Protein AF-0000000080752554 (afdb_homodimer)

Organism: Azotobacter vinelandii (strain DJ / ATCC BAA-1303) (NCBI:txid322710)

Radius of gyration: 16.73 Å; Cα contacts (8 Å, |Δi|>4): 499; chains: 2; bounding box: 35×47×42 Å

Foldseek 3Di:
DAQQFWWWFQPPDPPSDTFIWGFHDHVVPVVDQKTKIWTKALPDDDDLLFWAWDQDDQQNQDDHTITTGLLDIDMDGPVRTHDGRHGDDPVSSVSSVNSNCVNVVPD/DAQQFWWWFQPPDPPSDTFIWGFHDHVVPVVDQKTKIWTKALPDDDDLLFWAWDQDDQQNQDDHTITTGLLDIDMDGPVRTHDGRHGDDPVSSVSSVNSNCVNVVPD

Nearest PDB structures (foldseek):
  6a6x-assembly1_B  TM=8.860E-01  e=1.678E-09  Mycobacterium tuberculosis
  4me7-assembly1_B  TM=8.701E-01  e=6.584E-09  Bacillus subtilis subsp. subtilis str. 168
  9g48-assembly1_B  TM=8.898E-01  e=2.435E-08  Staphylococcus aureus
  5hk0-assembly1_A  TM=8.748E-01  e=2.197E-07  Mycobacterium tuberculosis H37Rv
  5hk0-assembly1_B  TM=8.758E-01  e=4.225E-07  Mycobacterium tuberculosis H37Rv

Secondary structure (DSSP, 8-state):
--TTEEEEE--SSTT---EEEEE-S-GGGTTSSEEEEEEEESS--S-TTTEEEE---TTTT-SS-EEEETT--EEEEGGGEEEEEEE--HHHHHHHHHHHHHHTT--/--TTEEEEE--SSTT---EEEEE-S-GGGTTSSEEEEEEEESS--S-TTTEEEE---TTTT-SS-EEEETT--EEEEGGGEEEEEEE--HHHHHHHHHHHHHHHT--

pLDDT: mean 93.68, std 11.79, range [39.56, 98.75]

Solvent-accessible surface area (backbone atoms only — not comparable to full-atom values): 11215 Å² total; per-residue (Å²): 134,46,52,41,28,22,28,31,28,51,56,81,64,84,90,48,61,68,36,50,26,36,31,42,31,23,60,92,51,64,85,52,69,48,45,37,29,24,45,46,39,64,77,75,70,98,41,76,68,39,38,44,78,41,68,46,34,80,58,36,48,37,89,51,60,28,25,38,32,59,82,41,40,34,48,40,55,45,87,47,51,54,56,74,52,26,36,60,55,71,67,55,50,48,50,49,41,54,28,41,27,56,50,44,50,47,119,135,47,51,42,28,21,28,31,28,51,57,82,65,74,93,57,61,68,37,50,25,35,30,41,31,24,60,90,51,63,85,49,70,48,45,35,29,24,45,45,39,63,79,76,69,98,41,77,68,40,39,43,77,41,68,46,33,81,59,36,51,37,87,51,60,28,24,38,33,60,81,42,41,34,47,40,53,47,87,48,51,56,57,74,51,26,34,61,55,71,67,57,50,48,51,50,41,53,27,42,27,57,50,43,50,46,119

InterPro domains:
  IPR003477 mRNA interferase PemK-like [PF02452] (3-103)
  IPR003477 mRNA interferase PemK-like [PTHR33988] (1-105)
  IPR011067 Plasmid maintenance toxin/Cell growth inhibitor [G3DSA:2.30.30.110] (5-107)

Sequence (214 aa):
MNRGAVVVVALQGAYGKPRPALVIQSDLFSALPSVTILPITSDLREAPLYRIDIEAAPRTGLHKPSQIMVDKPQTIPREKVGEVIGSVNAETMLAVSRSLTVFLGIAMNRGAVVVVALQGAYGKPRPALVIQSDLFSALPSVTILPITSDLREAPLYRIDIEAAPRTGLHKPSQIMVDKPQTIPREKVGEVIGSVNAETMLAVSRSLTVFLGIA

Structure (mmCIF, N/CA/C/O backbone):
data_AF-0000000080752554-model_v1
#
loop_
_entity.id
_entity.type
_entity.pdbx_description
1 polymer 'PemK-like protein'
#
loop_
_atom_site.group_PDB
_atom_site.id
_atom_site.type_symbol
_atom_site.label_atom_id
_atom_site.label_alt_id
_atom_site.label_comp_id
_atom_site.label_asym_id
_atom_site.label_entity_id
_atom_site.label_seq_id
_atom_site.pdbx_PDB_ins_code
_atom_site.Cartn_x
_atom_site.Cartn_y
_atom_site.Cartn_z
_atom_site.occupancy
_atom_site.B_iso_or_equiv
_atom_site.auth_seq_id
_atom_site.auth_comp_id
_atom_site.auth_asym_id
_atom_site.auth_atom_id
_atom_site.pdbx_PDB_model_num
ATOM 1 N N . MET A 1 1 ? -15.922 6.164 5.59 1 80.25 1 MET A N 1
ATOM 2 C CA . MET A 1 1 ? -14.5 6.457 5.445 1 80.25 1 MET A CA 1
ATOM 3 C C . MET A 1 1 ? -14.117 6.559 3.973 1 80.25 1 MET A C 1
ATOM 5 O O . MET A 1 1 ? -14.172 5.57 3.24 1 80.25 1 MET A O 1
ATOM 9 N N . ASN A 1 2 ? -13.844 7.777 3.535 1 94 2 ASN A N 1
ATOM 10 C CA . ASN A 1 2 ? -13.641 8.117 2.131 1 94 2 ASN A CA 1
ATOM 11 C C . ASN A 1 2 ? -12.164 8.359 1.822 1 94 2 ASN A C 1
ATOM 13 O O . ASN A 1 2 ? -11.414 8.805 2.689 1 94 2 ASN A O 1
ATOM 17 N N . ARG A 1 3 ? -11.883 7.992 0.609 1 98.38 3 ARG A N 1
ATOM 18 C CA . ARG A 1 3 ? -10.562 8.398 0.142 1 98.38 3 ARG A CA 1
ATOM 19 C C . ARG A 1 3 ? -10.336 9.891 0.365 1 98.38 3 ARG A C 1
ATOM 21 O O . ARG A 1 3 ? -11.219 10.703 0.095 1 98.38 3 ARG A O 1
ATOM 28 N N . GLY A 1 4 ? -9.172 10.195 0.91 1 98.62 4 GLY A N 1
ATOM 29 C CA . GLY A 1 4 ? -8.867 11.586 1.21 1 98.62 4 GLY A CA 1
ATOM 30 C C . GLY A 1 4 ? -9.164 11.961 2.65 1 98.62 4 GLY A C 1
ATOM 31 O O . GLY A 1 4 ? -8.773 13.039 3.105 1 98.62 4 GLY A O 1
ATOM 32 N N . ALA A 1 5 ? -9.875 11.094 3.416 1 98.62 5 ALA A N 1
ATOM 33 C CA . ALA A 1 5 ? -10.109 11.344 4.836 1 98.62 5 ALA A CA 1
ATOM 34 C C . ALA A 1 5 ? -8.828 11.156 5.645 1 98.62 5 ALA A C 1
ATOM 36 O O . ALA A 1 5 ? -8.031 10.273 5.352 1 98.62 5 ALA A O 1
ATOM 37 N N . VAL A 1 6 ? -8.633 12.031 6.586 1 98.69 6 VAL A N 1
ATOM 38 C CA . VAL A 1 6 ? -7.605 11.844 7.602 1 98.69 6 VAL A CA 1
ATOM 39 C C . VAL A 1 6 ? -8.203 11.141 8.82 1 98.69 6 VAL A C 1
ATOM 41 O O . VAL A 1 6 ? -9.195 11.609 9.391 1 98.69 6 VAL A O 1
ATOM 44 N N . VAL A 1 7 ? -7.617 10.055 9.203 1 98.19 7 VAL A N 1
ATOM 45 C CA . VAL A 1 7 ? -8.141 9.227 10.281 1 98.19 7 VAL A CA 1
ATOM 46 C C . VAL A 1 7 ? -7.055 9.016 11.336 1 98.19 7 VAL A C 1
ATOM 48 O O . VAL A 1 7 ? -5.875 9.281 11.094 1 98.19 7 VAL A O 1
ATOM 51 N N . VAL A 1 8 ? -7.5 8.594 12.492 1 96.31 8 VAL A N 1
ATOM 52 C CA . VAL A 1 8 ? -6.566 8.172 13.531 1 96.31 8 VAL A CA 1
ATOM 53 C C . VAL A 1 8 ? -6.488 6.645 13.562 1 96.31 8 VAL A C 1
ATOM 55 O O . VAL A 1 8 ? -7.516 5.965 13.586 1 96.31 8 VAL A O 1
ATOM 58 N N . VAL A 1 9 ? -5.238 6.168 13.539 1 94.38 9 VAL A N 1
ATOM 59 C CA . VAL A 1 9 ? -5.059 4.719 13.5 1 94.38 9 VAL A CA 1
ATOM 60 C C . VAL A 1 9 ? -4.18 4.277 14.672 1 94.38 9 VAL A C 1
ATOM 62 O O . VAL A 1 9 ? -3.223 4.965 15.031 1 94.38 9 VAL A O 1
ATOM 65 N N . ALA A 1 10 ? -4.59 3.135 15.25 1 80.06 10 ALA A N 1
ATOM 66 C CA . ALA A 1 10 ? -3.793 2.506 16.297 1 80.06 10 ALA A CA 1
ATOM 67 C C . ALA A 1 10 ? -2.775 1.536 15.703 1 80.06 10 ALA A C 1
ATOM 69 O O . ALA A 1 10 ? -3.146 0.502 15.148 1 80.06 10 ALA A O 1
ATOM 70 N N . LEU A 1 11 ? -1.727 1.909 15.188 1 62.25 11 LEU A N 1
ATOM 71 C CA . LEU A 1 11 ? -0.788 1.003 14.531 1 62.25 11 LEU A CA 1
ATOM 72 C C . LEU A 1 11 ? -0.154 0.055 15.547 1 62.25 11 LEU A C 1
ATOM 74 O O . LEU A 1 11 ? -0.016 0.399 16.719 1 62.25 11 LEU A O 1
ATOM 78 N N . GLN A 1 12 ? -0.286 -1.34 15.383 1 56.66 12 GLN A N 1
ATOM 79 C CA . GLN A 1 12 ? 0.04 -2.473 16.234 1 56.66 12 GLN A CA 1
ATOM 80 C C . GLN A 1 12 ? 1.313 -2.209 17.047 1 56.66 12 GLN A C 1
ATOM 82 O O . GLN A 1 12 ? 1.544 -2.838 18.078 1 56.66 12 GLN A O 1
ATOM 87 N N . GLY A 1 13 ? 2.51 -1.629 16.766 1 44.91 13 GLY A N 1
ATOM 88 C CA . GLY A 1 13 ? 3.574 -1.785 17.734 1 44.91 13 GLY A CA 1
ATOM 89 C C . GLY A 1 13 ? 3.197 -1.278 19.109 1 44.91 13 GLY A C 1
ATOM 90 O O . GLY A 1 13 ? 2.02 -1.049 19.391 1 44.91 13 GLY A O 1
ATOM 91 N N . ALA A 1 14 ? 4.402 -1.126 20.062 1 39.56 14 ALA A N 1
ATOM 92 C CA . ALA A 1 14 ? 4.266 -0.853 21.484 1 39.56 14 ALA A CA 1
ATOM 93 C C . ALA A 1 14 ? 3.107 0.103 21.75 1 39.56 14 ALA A C 1
ATOM 95 O O . ALA A 1 14 ? 2.064 -0.305 22.266 1 39.56 14 ALA A O 1
ATOM 96 N N . TYR A 1 15 ? 3.496 1.412 22.25 1 42.06 15 TYR A N 1
ATOM 97 C CA . TYR A 1 15 ? 2.641 2.223 23.109 1 42.06 15 TYR A CA 1
ATOM 98 C C . TYR A 1 15 ? 1.428 2.736 22.344 1 42.06 15 TYR A C 1
ATOM 100 O O . TYR A 1 15 ? 0.617 3.49 22.891 1 42.06 15 TYR A O 1
ATOM 108 N N . GLY A 1 16 ? 0.943 1.919 21.109 1 54.5 16 GLY A N 1
ATOM 109 C CA . GLY A 1 16 ? -0.392 2.049 20.547 1 54.5 16 GLY A CA 1
ATOM 110 C C . GLY A 1 16 ? -0.85 3.488 20.422 1 54.5 16 GLY A C 1
ATOM 111 O O . GLY A 1 16 ? -2.035 3.785 20.594 1 54.5 16 GLY A O 1
ATOM 112 N N . LYS A 1 17 ? 0.097 4.375 20.297 1 71.44 17 LYS A N 1
ATOM 113 C CA . LYS A 1 17 ? -0.424 5.738 20.25 1 71.44 17 LYS A CA 1
ATOM 114 C C . LYS A 1 17 ? -1.098 6.016 18.906 1 71.44 17 LYS A C 1
ATOM 116 O O . LYS A 1 17 ? -0.538 5.715 17.859 1 71.44 17 LYS A O 1
ATOM 121 N N . PRO A 1 18 ? -2.195 6.363 19 1 84.88 18 PRO A N 1
ATOM 122 C CA . PRO A 1 18 ? -2.963 6.707 17.812 1 84.88 18 PRO A CA 1
ATOM 123 C C . PRO A 1 18 ? -2.271 7.762 16.938 1 84.88 18 PRO A C 1
ATOM 125 O O . PRO A 1 18 ? -1.771 8.758 17.469 1 84.88 18 PRO A O 1
ATOM 128 N N . ARG A 1 19 ? -2.07 7.398 15.625 1 93.12 19 ARG A N 1
ATOM 129 C CA . ARG A 1 19 ? -1.424 8.32 14.695 1 93.12 19 ARG A CA 1
ATOM 130 C C . ARG A 1 19 ? -2.352 8.664 13.539 1 93.12 19 ARG A C 1
ATOM 132 O O . ARG A 1 19 ? -3.186 7.848 13.141 1 93.12 19 ARG A O 1
ATOM 139 N N . PRO A 1 20 ? -2.225 9.938 13.062 1 97.25 20 PRO A N 1
ATOM 140 C CA . PRO A 1 20 ? -3.016 10.273 11.875 1 97.25 20 PRO A CA 1
ATOM 141 C C . PRO A 1 20 ? -2.562 9.516 10.625 1 97.25 20 PRO A C 1
ATOM 143 O O . PRO A 1 20 ? -1.382 9.18 10.5 1 97.25 20 PRO A O 1
ATOM 146 N N . ALA A 1 21 ? -3.502 9.273 9.758 1 98.25 21 ALA A N 1
ATOM 147 C CA . ALA A 1 21 ? -3.25 8.641 8.461 1 98.25 21 ALA A CA 1
ATOM 148 C C . ALA A 1 21 ? -4.238 9.141 7.41 1 98.25 21 ALA A C 1
ATOM 150 O O . ALA A 1 21 ? -5.328 9.609 7.746 1 98.25 21 ALA A O 1
ATOM 151 N N . LEU A 1 22 ? -3.797 9.047 6.199 1 98.75 22 LEU A N 1
ATOM 152 C CA . LEU A 1 22 ? -4.641 9.422 5.07 1 98.75 22 LEU A CA 1
ATOM 153 C C . LEU A 1 22 ? -5.211 8.188 4.383 1 98.75 22 LEU A C 1
ATOM 155 O O . LEU A 1 22 ? -4.461 7.289 3.99 1 98.75 22 LEU A O 1
ATOM 159 N N . VAL A 1 23 ? -6.48 8.141 4.234 1 98.75 23 VAL A N 1
ATOM 160 C CA . VAL A 1 23 ? -7.102 7.062 3.475 1 98.75 23 VAL A CA 1
ATOM 161 C C . VAL A 1 23 ? -6.848 7.266 1.982 1 98.75 23 VAL A C 1
ATOM 163 O O . VAL A 1 23 ? -7.188 8.312 1.426 1 98.75 23 VAL A O 1
ATOM 166 N N . ILE A 1 24 ? -6.285 6.211 1.346 1 98.75 24 ILE A N 1
ATOM 167 C CA . ILE A 1 24 ? -5.996 6.371 -0.075 1 98.75 24 ILE A CA 1
ATOM 168 C C . ILE A 1 24 ? -6.746 5.312 -0.876 1 98.75 24 ILE A C 1
ATOM 170 O O . ILE A 1 24 ? -6.707 5.312 -2.109 1 98.75 24 ILE A O 1
ATOM 174 N N . GLN A 1 25 ? -7.398 4.418 -0.21 1 98.69 25 GLN A N 1
ATOM 175 C CA . GLN A 1 25 ? -8.211 3.406 -0.876 1 98.69 25 GLN A CA 1
ATOM 176 C C . GLN A 1 25 ? -9.445 4.035 -1.528 1 98.69 25 GLN A C 1
ATOM 178 O O . GLN A 1 25 ? -10.109 4.875 -0.924 1 98.69 25 GLN A O 1
ATOM 183 N N . SER A 1 26 ? -9.703 3.596 -2.812 1 98.44 26 SER A N 1
ATOM 184 C CA . SER A 1 26 ? -10.898 4.074 -3.508 1 98.44 26 SER A CA 1
ATOM 185 C C . SER A 1 26 ? -12.164 3.682 -2.764 1 98.44 26 SER A C 1
ATOM 187 O O . SER A 1 26 ? -12.273 2.564 -2.254 1 98.44 26 SER A O 1
ATOM 189 N N . ASP A 1 27 ? -13.141 4.531 -2.855 1 97.81 27 ASP A N 1
ATOM 190 C CA . ASP A 1 27 ? -14.43 4.273 -2.215 1 97.81 27 ASP A CA 1
ATOM 191 C C . ASP A 1 27 ? -15.164 3.119 -2.895 1 97.81 27 ASP A C 1
ATOM 193 O O . ASP A 1 27 ? -16.109 2.568 -2.338 1 97.81 27 ASP A O 1
ATOM 197 N N . LEU A 1 28 ? -14.773 2.814 -4.094 1 97.19 28 LEU A N 1
ATOM 198 C CA . LEU A 1 28 ? -15.352 1.677 -4.805 1 97.19 28 LEU A CA 1
ATOM 199 C C . LEU A 1 28 ? -15.188 0.394 -3.996 1 97.19 28 LEU A C 1
ATOM 201 O O . LEU A 1 28 ? -15.93 -0.57 -4.195 1 97.19 28 LEU A O 1
ATOM 205 N N . PHE A 1 29 ? -14.266 0.354 -3.09 1 97.69 29 PHE A N 1
ATOM 206 C CA . PHE A 1 29 ? -13.945 -0.865 -2.357 1 97.69 29 PHE A CA 1
ATOM 207 C C . PHE A 1 29 ? -14.266 -0.705 -0.875 1 97.69 29 PHE A C 1
ATOM 209 O O . PHE A 1 29 ? -13.609 -1.309 -0.025 1 97.69 29 PHE A O 1
ATOM 216 N N . SER A 1 30 ? -15.203 0.126 -0.532 1 95.81 30 SER A N 1
ATOM 217 C CA . SER A 1 30 ? -15.57 0.441 0.845 1 95.81 30 SER A CA 1
ATOM 218 C C . SER A 1 30 ? -16.125 -0.786 1.565 1 95.81 30 SER A C 1
ATOM 220 O O . SER A 1 30 ? -16.156 -0.827 2.797 1 95.81 30 SER A O 1
ATOM 222 N N . ALA A 1 31 ? -16.516 -1.812 0.865 1 96.19 31 ALA A N 1
ATOM 223 C CA . ALA A 1 31 ? -17.125 -3 1.467 1 96.19 31 ALA A CA 1
ATOM 224 C C . ALA A 1 31 ? -16.047 -3.959 1.976 1 96.19 31 ALA A C 1
ATOM 226 O O . ALA A 1 31 ? -16.344 -4.891 2.727 1 96.19 31 ALA A O 1
ATOM 227 N N . LEU A 1 32 ? -14.82 -3.809 1.529 1 97 32 LEU A N 1
ATOM 228 C CA . LEU A 1 32 ? -13.734 -4.68 1.979 1 97 32 LEU A CA 1
ATOM 229 C C . LEU A 1 32 ? -13.453 -4.477 3.463 1 97 32 LEU A C 1
ATOM 231 O O . LEU A 1 32 ? -13.625 -3.371 3.984 1 97 32 LEU A O 1
ATOM 235 N N . PRO A 1 33 ? -12.969 -5.484 4.125 1 96.75 33 PRO A N 1
ATOM 236 C CA . PRO A 1 33 ? -12.773 -5.406 5.574 1 96.75 33 PRO A CA 1
ATOM 237 C C . PRO A 1 33 ? -11.5 -4.656 5.957 1 96.75 33 PRO A C 1
ATOM 239 O O . PRO A 1 33 ? -11.234 -4.457 7.145 1 96.75 33 PRO A O 1
ATOM 242 N N . SER A 1 34 ? -10.695 -4.277 5.008 1 96.94 34 SER A N 1
ATOM 243 C CA . SER A 1 34 ? -9.453 -3.549 5.258 1 96.94 34 SER A CA 1
ATOM 244 C C . SER A 1 34 ? -9.422 -2.234 4.484 1 96.94 34 SER A C 1
ATOM 246 O O . SER A 1 34 ? -10.242 -2.012 3.592 1 96.94 34 SER A O 1
ATOM 248 N N . VAL A 1 35 ? -8.562 -1.369 4.922 1 97.5 35 VAL A N 1
ATOM 249 C CA . VAL A 1 35 ? -8.398 -0.081 4.258 1 97.5 35 VAL A CA 1
ATOM 250 C C . VAL A 1 35 ? -6.91 0.235 4.109 1 97.5 35 VAL A C 1
ATOM 252 O O . VAL A 1 35 ? -6.125 -0.017 5.023 1 97.5 35 VAL A O 1
ATOM 255 N N . THR A 1 36 ? -6.582 0.732 2.938 1 98.31 36 THR A N 1
ATOM 256 C CA . THR A 1 36 ? -5.207 1.137 2.67 1 98.31 36 THR A CA 1
ATOM 257 C C . THR A 1 36 ? -5.008 2.617 2.984 1 98.31 36 THR A C 1
ATOM 259 O O . THR A 1 36 ? -5.809 3.459 2.568 1 98.31 36 THR A O 1
ATOM 262 N N . ILE A 1 37 ? -3.914 2.896 3.725 1 98.25 37 ILE A N 1
ATOM 263 C CA . ILE A 1 37 ? -3.68 4.25 4.219 1 98.25 37 ILE A CA 1
ATOM 264 C C . ILE A 1 37 ? -2.219 4.633 3.99 1 98.25 37 ILE A C 1
ATOM 266 O O . ILE A 1 37 ? -1.394 3.785 3.645 1 98.25 37 ILE A O 1
ATOM 270 N N . LEU A 1 38 ? -2.014 5.863 4.102 1 98.5 38 LEU A N 1
ATOM 271 C CA . LEU A 1 38 ? -0.671 6.41 4.258 1 98.5 38 LEU A CA 1
ATOM 272 C C . LEU A 1 38 ? -0.503 7.059 5.633 1 98.5 38 LEU A C 1
ATOM 274 O O . LEU A 1 38 ? -1.286 7.93 6.012 1 98.5 38 LEU A O 1
ATOM 278 N N . PRO A 1 39 ? 0.557 6.711 6.379 1 97.75 39 PRO A N 1
ATOM 279 C CA . PRO A 1 39 ? 0.801 7.41 7.645 1 97.75 39 PRO A CA 1
ATOM 280 C C . PRO A 1 39 ? 1.149 8.883 7.449 1 97.75 39 PRO A C 1
ATOM 282 O O . PRO A 1 39 ? 1.617 9.273 6.379 1 97.75 39 PRO A O 1
ATOM 285 N N . ILE A 1 40 ? 0.854 9.641 8.438 1 98.12 40 ILE A N 1
ATOM 286 C CA . ILE A 1 40 ? 1.202 11.055 8.477 1 98.12 40 ILE A CA 1
ATOM 287 C C . ILE A 1 40 ? 2.164 11.312 9.641 1 98.12 40 ILE A C 1
ATOM 289 O O . ILE A 1 40 ? 1.989 10.773 10.734 1 98.12 40 ILE A O 1
ATOM 293 N N . THR A 1 41 ? 3.191 12.125 9.398 1 97 41 THR A N 1
ATOM 294 C CA . THR A 1 41 ? 4.199 12.391 10.422 1 97 41 THR A CA 1
ATOM 295 C C . THR A 1 41 ? 4.504 13.883 10.5 1 97 41 THR A C 1
ATOM 297 O O . THR A 1 41 ? 4.465 14.586 9.484 1 97 41 THR A O 1
ATOM 300 N N . SER A 1 42 ? 4.773 14.328 11.648 1 96.94 42 SER A N 1
ATOM 301 C CA . SER A 1 42 ? 5.23 15.703 11.82 1 96.94 42 SER A CA 1
ATOM 302 C C . SER A 1 42 ? 6.75 15.797 11.75 1 96.94 42 SER A C 1
ATOM 304 O O . SER A 1 42 ? 7.316 16.891 11.891 1 96.94 42 SER A O 1
ATOM 306 N N . ASP A 1 43 ? 7.41 14.656 11.641 1 96.62 43 ASP A N 1
ATOM 307 C CA . ASP A 1 43 ? 8.844 14.648 11.375 1 96.62 43 ASP A CA 1
ATOM 308 C C . ASP A 1 43 ? 9.133 14.938 9.906 1 96.62 43 ASP A C 1
ATOM 310 O O . ASP A 1 43 ? 9.188 14.023 9.086 1 96.62 43 ASP A O 1
ATOM 314 N N . LEU A 1 44 ? 9.375 16.141 9.656 1 97.31 44 LEU A N 1
ATOM 315 C CA . LEU A 1 44 ? 9.43 16.625 8.281 1 97.31 44 LEU A CA 1
ATOM 316 C C . LEU A 1 44 ? 10.773 16.281 7.645 1 97.31 44 LEU A C 1
ATOM 318 O O . LEU A 1 44 ? 11.82 16.406 8.281 1 97.31 44 LEU A O 1
ATOM 322 N N . ARG A 1 45 ? 10.75 15.844 6.484 1 97.25 45 ARG A N 1
ATOM 323 C CA . ARG A 1 45 ? 11.938 15.531 5.695 1 97.25 45 ARG A CA 1
ATOM 324 C C . ARG A 1 45 ? 11.891 16.219 4.336 1 97.25 45 ARG A C 1
ATOM 326 O O . ARG A 1 45 ? 10.812 16.469 3.797 1 97.25 45 ARG A O 1
ATOM 333 N N . GLU A 1 46 ? 13.125 16.469 3.768 1 96.88 46 GLU A N 1
ATOM 334 C CA . GLU A 1 46 ? 13.219 16.984 2.406 1 96.88 46 GLU A CA 1
ATOM 335 C C . GLU A 1 46 ? 13.242 15.852 1.385 1 96.88 46 GLU A C 1
ATOM 337 O O . GLU A 1 46 ? 14.305 15.484 0.884 1 96.88 46 GLU A O 1
ATOM 342 N N . ALA A 1 47 ? 12.133 15.359 1.02 1 96.5 47 ALA A N 1
ATOM 343 C CA . ALA A 1 47 ? 11.945 14.258 0.074 1 96.5 47 ALA A CA 1
ATOM 344 C C . ALA A 1 47 ? 10.664 14.438 -0.729 1 96.5 47 ALA A C 1
ATOM 346 O O . ALA A 1 47 ? 9.719 13.656 -0.591 1 96.5 47 ALA A O 1
ATOM 347 N N . PRO A 1 48 ? 10.664 15.359 -1.653 1 94.69 48 PRO A N 1
ATOM 348 C CA . PRO A 1 48 ? 9.414 15.781 -2.299 1 94.69 48 PRO A CA 1
ATOM 349 C C . PRO A 1 48 ? 8.82 14.695 -3.189 1 94.69 48 PRO A C 1
ATOM 351 O O . PRO A 1 48 ? 7.637 14.766 -3.547 1 94.69 48 PRO A O 1
ATOM 354 N N . LEU A 1 49 ? 9.562 13.719 -3.551 1 95.38 49 LEU A N 1
ATOM 355 C CA . LEU A 1 49 ? 9.047 12.664 -4.426 1 95.38 49 LEU A CA 1
ATOM 356 C C . LEU A 1 49 ? 8.07 11.766 -3.676 1 95.38 49 LEU A C 1
ATOM 358 O O . LEU A 1 49 ? 7.211 11.125 -4.289 1 95.38 49 LEU A O 1
ATOM 362 N N . TYR A 1 50 ? 8.25 11.742 -2.305 1 97.88 50 TYR A N 1
ATOM 363 C CA . TYR A 1 50 ? 7.379 10.789 -1.625 1 97.88 50 TYR A CA 1
ATOM 364 C C . TYR A 1 50 ? 6.945 11.32 -0.263 1 97.88 50 TYR A C 1
ATOM 366 O O . TYR A 1 50 ? 6.258 10.625 0.49 1 97.88 50 TYR A O 1
ATOM 374 N N . ARG A 1 51 ? 7.328 12.5 0.108 1 98.62 51 ARG A N 1
ATOM 375 C CA . ARG A 1 51 ? 6.809 13.219 1.267 1 98.62 51 ARG A CA 1
ATOM 376 C C . ARG A 1 51 ? 6.023 14.453 0.837 1 98.62 51 ARG A C 1
ATOM 378 O O . ARG A 1 51 ? 6.594 15.406 0.3 1 98.62 51 ARG A O 1
ATOM 385 N N . ILE A 1 52 ? 4.707 14.375 1.122 1 98.75 52 ILE A N 1
ATOM 386 C CA . ILE A 1 52 ? 3.822 15.445 0.688 1 98.75 52 ILE A CA 1
ATOM 387 C C . ILE A 1 52 ? 3.408 16.297 1.891 1 98.75 52 ILE A C 1
ATOM 389 O O . ILE A 1 52 ? 2.865 15.766 2.867 1 98.75 52 ILE A O 1
ATOM 393 N N . ASP A 1 53 ? 3.594 17.547 1.784 1 98.19 53 ASP A N 1
ATOM 394 C CA . ASP A 1 53 ? 3.262 18.453 2.879 1 98.19 53 ASP A CA 1
ATOM 395 C C . ASP A 1 53 ? 1.75 18.562 3.062 1 98.19 53 ASP A C 1
ATOM 397 O O . ASP A 1 53 ? 1.003 18.625 2.084 1 98.19 53 ASP A O 1
ATOM 401 N N . ILE A 1 54 ? 1.371 18.562 4.285 1 98.19 54 ILE A N 1
ATOM 402 C CA . ILE A 1 54 ? -0.013 18.828 4.664 1 98.19 54 ILE A CA 1
ATOM 403 C C . ILE A 1 54 ? -0.051 19.797 5.848 1 98.19 54 ILE A C 1
ATOM 405 O O . ILE A 1 54 ? 0.669 19.609 6.832 1 98.19 54 ILE A O 1
ATOM 409 N N . GLU A 1 55 ? -0.897 20.75 5.711 1 96.19 55 GLU A N 1
ATOM 410 C CA . GLU A 1 55 ? -0.925 21.812 6.711 1 96.19 55 GLU A CA 1
ATOM 411 C C . GLU A 1 55 ? -1.776 21.422 7.914 1 96.19 55 GLU A C 1
ATOM 413 O O . GLU A 1 55 ? -2.746 20.672 7.777 1 96.19 55 GLU A O 1
ATOM 418 N N . ALA A 1 56 ? -1.344 21.984 9.07 1 97.44 56 ALA A N 1
ATOM 419 C CA . ALA A 1 56 ? -2.238 21.969 10.227 1 97.44 56 ALA A CA 1
ATOM 420 C C . ALA A 1 56 ? -3.42 22.906 10.023 1 97.44 56 ALA A C 1
ATOM 422 O O . ALA A 1 56 ? -3.234 24.109 9.812 1 97.44 56 ALA A O 1
ATOM 423 N N . ALA A 1 57 ? -4.594 22.422 10.062 1 97.69 57 ALA A N 1
ATOM 424 C CA . ALA A 1 57 ? -5.805 23.203 9.844 1 97.69 57 ALA A CA 1
ATOM 425 C C . ALA A 1 57 ? -7.035 22.484 10.383 1 97.69 57 ALA A C 1
ATOM 427 O O . ALA A 1 57 ? -7.023 21.25 10.539 1 97.69 57 ALA A O 1
ATOM 428 N N . PRO A 1 58 ? -8.086 23.266 10.664 1 97.62 58 PRO A N 1
ATOM 429 C CA . PRO A 1 58 ? -9.336 22.609 11.062 1 97.62 58 PRO A CA 1
ATOM 430 C C . PRO A 1 58 ? -9.82 21.594 10.023 1 97.62 58 PRO A C 1
ATOM 432 O O . PRO A 1 58 ? -10.305 20.516 10.391 1 97.62 58 PRO A O 1
ATOM 435 N N . ARG A 1 59 ? -9.586 21.844 8.82 1 97.69 59 ARG A N 1
ATOM 436 C CA . ARG A 1 59 ? -10.031 20.969 7.742 1 97.69 59 ARG A CA 1
ATOM 437 C C . ARG A 1 59 ? -9.297 19.625 7.797 1 97.69 59 ARG A C 1
ATOM 439 O O . ARG A 1 59 ? -9.906 18.578 7.574 1 97.69 59 ARG A O 1
ATOM 446 N N . THR A 1 60 ? -7.996 19.688 8.031 1 98.38 60 THR A N 1
ATOM 447 C CA . THR A 1 60 ? -7.203 18.469 8.055 1 98.38 60 THR A CA 1
ATOM 448 C C . THR A 1 60 ? -7.273 17.797 9.422 1 98.38 60 THR A C 1
ATOM 450 O O . THR A 1 60 ? -6.926 16.609 9.562 1 98.38 60 THR A O 1
ATOM 453 N N . GLY A 1 61 ? -7.574 18.516 10.445 1 98.06 61 GLY A N 1
ATOM 454 C CA . GLY A 1 61 ? -7.637 17.984 11.797 1 98.06 61 GLY A CA 1
ATOM 455 C C . GLY A 1 61 ? -6.277 17.859 12.453 1 98.06 61 GLY A C 1
ATOM 456 O O . GLY A 1 61 ? -6.164 17.344 13.57 1 98.06 61 GLY A O 1
ATOM 457 N N . LEU A 1 62 ? -5.27 18.312 11.781 1 97.88 62 LEU A N 1
ATOM 458 C CA . LEU A 1 62 ? -3.912 18.219 12.305 1 97.88 62 LEU A CA 1
ATOM 459 C C . LEU A 1 62 ? -3.547 19.453 13.117 1 97.88 62 LEU A C 1
ATOM 461 O O . LEU A 1 62 ? -4.016 20.547 12.812 1 97.88 62 LEU A O 1
ATOM 465 N N . HIS A 1 63 ? -2.682 19.234 14.023 1 96.69 63 HIS A N 1
ATOM 466 C CA . HIS A 1 63 ? -2.312 20.328 14.922 1 96.69 63 HIS A CA 1
ATOM 467 C C . HIS A 1 63 ? -0.921 20.859 14.594 1 96.69 63 HIS A C 1
ATOM 469 O O . HIS A 1 63 ? -0.544 21.938 15.055 1 96.69 63 HIS A O 1
ATOM 475 N N . LYS A 1 64 ? -0.204 20.078 13.859 1 97.38 64 LYS A N 1
ATOM 476 C CA . LYS A 1 64 ? 1.138 20.469 13.445 1 97.38 64 LYS A CA 1
ATOM 477 C C . LYS A 1 64 ? 1.32 20.297 11.938 1 97.38 64 LYS A C 1
ATOM 479 O O . LYS A 1 64 ? 0.735 19.391 11.336 1 97.38 64 LYS A O 1
ATOM 484 N N . PRO A 1 65 ? 2.18 21.203 11.383 1 97.81 65 PRO A N 1
ATOM 485 C CA . PRO A 1 65 ? 2.596 20.875 10.023 1 97.81 65 PRO A CA 1
ATOM 486 C C . PRO A 1 65 ? 3.143 19.453 9.906 1 97.81 65 PRO A C 1
ATOM 488 O O . PRO A 1 65 ? 3.9 19 10.773 1 97.81 65 PRO A O 1
ATOM 491 N N . SER A 1 66 ? 2.662 18.781 8.922 1 98.5 66 SER A N 1
ATOM 492 C CA . SER A 1 66 ? 2.975 17.359 8.805 1 98.5 66 SER A CA 1
ATOM 493 C C . SER A 1 66 ? 3.248 16.969 7.355 1 98.5 66 SER A C 1
ATOM 495 O O . SER A 1 66 ? 3.199 17.828 6.461 1 98.5 66 SER A O 1
ATOM 497 N N . GLN A 1 67 ? 3.676 15.734 7.164 1 98.75 67 GLN A N 1
ATOM 498 C CA . GLN A 1 67 ? 3.867 15.156 5.84 1 98.75 67 GLN A CA 1
ATOM 499 C C . GLN A 1 67 ? 3.174 13.805 5.719 1 98.75 67 GLN A C 1
ATOM 501 O O . GLN A 1 67 ? 3.201 13 6.656 1 98.75 67 GLN A O 1
ATOM 506 N N . ILE A 1 68 ? 2.572 13.625 4.602 1 98.75 68 ILE A N 1
ATOM 507 C CA . ILE A 1 68 ? 2.037 12.328 4.211 1 98.75 68 ILE A CA 1
ATOM 508 C C . ILE A 1 68 ? 3.164 11.438 3.686 1 98.75 68 ILE A C 1
ATOM 510 O O . ILE A 1 68 ? 3.93 11.852 2.812 1 98.75 68 ILE A O 1
ATOM 514 N N . MET A 1 69 ? 3.254 10.234 4.254 1 98.69 69 MET A N 1
ATOM 515 C CA . MET A 1 69 ? 4.344 9.328 3.904 1 98.69 69 MET A CA 1
ATOM 516 C C . MET A 1 69 ? 3.932 8.383 2.783 1 98.69 69 MET A C 1
ATOM 518 O O . MET A 1 69 ? 3.537 7.242 3.039 1 98.69 69 MET A O 1
ATOM 522 N N . VAL A 1 70 ? 4.168 8.781 1.521 1 98.75 70 VAL A N 1
ATOM 523 C CA . VAL A 1 70 ? 3.766 8.023 0.343 1 98.75 70 VAL A CA 1
ATOM 524 C C . VAL A 1 70 ? 4.59 6.738 0.247 1 98.75 70 VAL A C 1
ATOM 526 O O . VAL A 1 70 ? 4.156 5.758 -0.363 1 98.75 70 VAL A O 1
ATOM 529 N N . ASP A 1 71 ? 5.73 6.766 0.88 1 98.38 71 ASP A N 1
ATOM 530 C CA . ASP A 1 71 ? 6.637 5.621 0.829 1 98.38 71 ASP A CA 1
ATOM 531 C C . ASP A 1 71 ? 6.219 4.543 1.828 1 98.38 71 ASP A C 1
ATOM 533 O O . ASP A 1 71 ? 6.871 3.504 1.937 1 98.38 71 ASP A O 1
ATOM 537 N N . LYS A 1 72 ? 5.066 4.695 2.516 1 98 72 LYS A N 1
ATOM 538 C CA . LYS A 1 72 ? 4.684 3.748 3.557 1 98 72 LYS A CA 1
ATOM 539 C C . LYS A 1 72 ? 3.211 3.365 3.439 1 98 72 LYS A C 1
ATOM 541 O O . LYS A 1 72 ? 2.486 3.354 4.438 1 98 72 LYS A O 1
ATOM 546 N N . PRO A 1 73 ? 2.803 3.029 2.225 1 98.31 73 PRO A N 1
ATOM 547 C CA . PRO A 1 73 ? 1.439 2.492 2.191 1 98.31 73 PRO A CA 1
ATOM 548 C C . PRO A 1 73 ? 1.259 1.281 3.104 1 98.31 73 PRO A C 1
ATOM 550 O O . PRO A 1 73 ? 2.162 0.447 3.213 1 98.31 73 PRO A O 1
ATOM 553 N N . GLN A 1 74 ? 0.129 1.251 3.73 1 96.81 74 GLN A N 1
ATOM 554 C CA . GLN A 1 74 ? -0.238 0.151 4.617 1 96.81 74 GLN A CA 1
ATOM 555 C C . GLN A 1 74 ? -1.728 -0.164 4.512 1 96.81 74 GLN A C 1
ATOM 557 O O . GLN A 1 74 ? -2.551 0.742 4.371 1 96.81 74 GLN A O 1
ATOM 562 N N . THR A 1 75 ? -1.941 -1.423 4.594 1 97.31 75 THR A N 1
ATOM 563 C CA . THR A 1 75 ? -3.33 -1.862 4.691 1 97.31 75 THR A CA 1
ATOM 564 C C . THR A 1 75 ? -3.623 -2.418 6.082 1 97.31 75 THR A C 1
ATOM 566 O O . THR A 1 75 ? -2.883 -3.266 6.586 1 97.31 75 THR A O 1
ATOM 569 N N . ILE A 1 76 ? -4.715 -1.889 6.656 1 95.12 76 ILE A N 1
ATOM 570 C CA . ILE A 1 76 ? -5.066 -2.301 8.008 1 95.12 76 ILE A CA 1
ATOM 571 C C . ILE A 1 76 ? -6.543 -2.695 8.062 1 95.12 76 ILE A C 1
ATOM 573 O O . ILE A 1 76 ? -7.34 -2.248 7.238 1 95.12 76 ILE A O 1
ATOM 577 N N . PRO A 1 77 ? -6.828 -3.562 9.047 1 95.12 77 PRO A N 1
ATOM 578 C CA . PRO A 1 77 ? -8.25 -3.848 9.227 1 95.12 77 PRO A CA 1
ATOM 579 C C . PRO A 1 77 ? -9.07 -2.598 9.539 1 95.12 77 PRO A C 1
ATOM 581 O O . PRO A 1 77 ? -8.617 -1.724 10.281 1 95.12 77 PRO A O 1
ATOM 584 N N . ARG A 1 78 ? -10.234 -2.535 9.023 1 94.25 78 ARG A N 1
ATOM 585 C CA . ARG A 1 78 ? -11.086 -1.371 9.227 1 94.25 78 ARG A CA 1
ATOM 586 C C . ARG A 1 78 ? -11.367 -1.146 10.711 1 94.25 78 ARG A C 1
ATOM 588 O O . ARG A 1 78 ? -11.539 -0.008 11.148 1 94.25 78 ARG A O 1
ATOM 595 N N . GLU A 1 79 ? -11.367 -2.199 11.43 1 92.25 79 GLU A N 1
ATOM 596 C CA . GLU A 1 79 ? -11.664 -2.115 12.859 1 92.25 79 GLU A CA 1
ATOM 597 C C . GLU A 1 79 ? -10.578 -1.354 13.609 1 92.25 79 GLU A C 1
ATOM 599 O O . GLU A 1 79 ? -10.781 -0.923 14.742 1 92.25 79 GLU A O 1
ATOM 604 N N . LYS A 1 80 ? -9.445 -1.189 13 1 91.5 80 LYS A N 1
ATOM 605 C CA . LYS A 1 80 ? -8.328 -0.479 13.625 1 91.5 80 LYS A CA 1
ATOM 606 C C . LYS A 1 80 ? -8.344 1 13.25 1 91.5 80 LYS A C 1
ATOM 608 O O . LYS A 1 80 ? -7.52 1.776 13.734 1 91.5 80 LYS A O 1
ATOM 613 N N . VAL A 1 81 ? -9.227 1.338 12.414 1 93.81 81 VAL A N 1
ATOM 614 C CA . VAL A 1 81 ? -9.359 2.734 12.008 1 93.81 81 VAL A CA 1
ATOM 615 C C . VAL A 1 81 ? -10.25 3.477 13 1 93.81 81 VAL A C 1
ATOM 617 O O . VAL A 1 81 ? -11.391 3.072 13.242 1 93.81 81 VAL A O 1
ATOM 620 N N . GLY A 1 82 ? -9.688 4.504 13.57 1 93.81 82 GLY A N 1
ATOM 621 C CA . GLY A 1 82 ? -10.422 5.32 14.523 1 93.81 82 GLY A CA 1
ATOM 622 C C . GLY A 1 82 ? -11.242 6.414 13.859 1 93.81 82 GLY A C 1
ATOM 623 O O . GLY A 1 82 ? -11.812 6.207 12.789 1 93.81 82 GLY A O 1
ATOM 624 N N . GLU A 1 83 ? -11.32 7.523 14.508 1 95 83 GLU A N 1
ATOM 625 C CA . GLU A 1 83 ? -12.18 8.617 14.07 1 95 83 GLU A CA 1
ATOM 626 C C . GLU A 1 83 ? -11.586 9.336 12.859 1 95 83 GLU A C 1
ATOM 628 O O . GLU A 1 83 ? -10.367 9.398 12.703 1 95 83 GLU A O 1
ATOM 633 N N . VAL A 1 84 ? -12.531 9.797 12.055 1 97.88 84 VAL A N 1
ATOM 634 C CA . VAL A 1 84 ? -12.141 10.75 11.016 1 97.88 84 VAL A CA 1
ATOM 635 C C . VAL A 1 84 ? -11.922 12.125 11.633 1 97.88 84 VAL A C 1
ATOM 637 O O . VAL A 1 84 ? -12.836 12.695 12.234 1 97.88 84 VAL A O 1
ATOM 640 N N . ILE A 1 85 ? -10.781 12.641 11.438 1 98.06 85 ILE A N 1
ATOM 641 C CA . ILE A 1 85 ? -10.508 13.914 12.102 1 98.06 85 ILE A CA 1
ATOM 642 C C . ILE A 1 85 ? -10.438 15.031 11.07 1 98.06 85 ILE A C 1
ATOM 644 O O . ILE A 1 85 ? -10.352 16.219 11.422 1 98.06 85 ILE A O 1
ATOM 648 N N . GLY A 1 86 ? -10.383 14.75 9.789 1 98.5 86 GLY A N 1
ATOM 649 C CA . GLY A 1 86 ? -10.312 15.742 8.734 1 98.5 86 GLY A CA 1
ATOM 650 C C . GLY A 1 86 ? -10.219 15.133 7.348 1 98.5 86 GLY A C 1
ATOM 651 O O . GLY A 1 86 ? -10.586 13.977 7.148 1 98.5 86 GLY A O 1
ATOM 652 N N . SER A 1 87 ? -9.883 15.984 6.406 1 98.69 87 SER A N 1
ATOM 653 C CA . SER A 1 87 ? -9.672 15.562 5.027 1 98.69 87 SER A CA 1
ATOM 654 C C . SER A 1 87 ? -8.688 16.484 4.312 1 98.69 87 SER A C 1
ATOM 656 O O . SER A 1 87 ? -8.414 17.594 4.777 1 98.69 87 SER A O 1
ATOM 658 N N . VAL A 1 88 ? -8.188 15.906 3.305 1 98.38 88 VAL A N 1
ATOM 659 C CA . VAL A 1 88 ? -7.305 16.75 2.496 1 98.38 88 VAL A CA 1
ATOM 660 C C . VAL A 1 88 ? -8.078 17.312 1.31 1 98.38 88 VAL A C 1
ATOM 662 O O . VAL A 1 88 ? -9.117 16.781 0.923 1 98.38 88 VAL A O 1
ATOM 665 N N . ASN A 1 89 ? -7.504 18.406 0.763 1 97.31 89 ASN A N 1
ATOM 666 C CA . ASN A 1 89 ? -8.148 19 -0.41 1 97.31 89 ASN A CA 1
ATOM 667 C C . ASN A 1 89 ? -7.742 18.266 -1.689 1 97.31 89 ASN A C 1
ATOM 669 O O . ASN A 1 89 ? -6.906 17.359 -1.656 1 97.31 89 ASN A O 1
ATOM 673 N N . ALA A 1 90 ? -8.398 18.688 -2.801 1 97.12 90 ALA A N 1
ATOM 674 C CA . ALA A 1 90 ? -8.203 18.016 -4.086 1 97.12 90 ALA A CA 1
ATOM 675 C C . ALA A 1 90 ? -6.758 18.156 -4.562 1 97.12 90 ALA A C 1
ATOM 677 O O . ALA A 1 90 ? -6.199 17.234 -5.16 1 97.12 90 ALA A O 1
ATOM 678 N N . GLU A 1 91 ? -6.16 19.266 -4.305 1 97.75 91 GLU A N 1
ATOM 679 C CA . GLU A 1 91 ? -4.789 19.516 -4.73 1 97.75 91 GLU A CA 1
ATOM 680 C C . GLU A 1 91 ? -3.812 18.578 -4.027 1 97.75 91 GLU A C 1
ATOM 682 O O . GLU A 1 91 ? -2.922 18.016 -4.668 1 97.75 91 GLU A O 1
ATOM 687 N N . THR A 1 92 ? -4 18.484 -2.707 1 98.06 92 THR A N 1
ATOM 688 C CA . THR A 1 92 ? -3.152 17.578 -1.949 1 98.06 92 THR A CA 1
ATOM 689 C C . THR A 1 92 ? -3.348 16.141 -2.424 1 98.06 92 THR A C 1
ATOM 691 O O . THR A 1 92 ? -2.377 15.398 -2.605 1 98.06 92 THR A O 1
ATOM 694 N N . MET A 1 93 ? -4.602 15.758 -2.701 1 98 93 MET A N 1
ATOM 695 C CA . MET A 1 93 ? -4.863 14.391 -3.148 1 98 93 MET A CA 1
ATOM 696 C C . MET A 1 93 ? -4.238 14.141 -4.516 1 98 93 MET A C 1
ATOM 698 O O . MET A 1 93 ? -3.779 13.031 -4.793 1 98 93 MET A O 1
ATOM 702 N N . LEU A 1 94 ? -4.262 15.125 -5.367 1 98 94 LEU A N 1
ATOM 703 C CA . LEU A 1 94 ? -3.623 14.992 -6.672 1 98 94 LEU A CA 1
ATOM 704 C C . LEU A 1 94 ? -2.119 14.789 -6.523 1 98 94 LEU A C 1
ATOM 706 O O . LEU A 1 94 ? -1.532 13.945 -7.203 1 98 94 LEU A O 1
ATOM 710 N N . ALA A 1 95 ? -1.518 15.562 -5.645 1 98.44 95 ALA A N 1
ATOM 711 C CA . ALA A 1 95 ? -0.088 15.406 -5.383 1 98.44 95 ALA A CA 1
ATOM 712 C C . ALA A 1 95 ? 0.23 14.016 -4.855 1 98.44 95 ALA A C 1
ATOM 714 O O . ALA A 1 95 ? 1.201 13.391 -5.281 1 98.44 95 ALA A O 1
ATOM 715 N N . VAL A 1 96 ? -0.615 13.539 -3.934 1 98.62 96 VAL A N 1
ATOM 716 C CA . VAL A 1 96 ? -0.451 12.195 -3.377 1 98.62 96 VAL A CA 1
ATOM 717 C C . VAL A 1 96 ? -0.565 11.156 -4.488 1 98.62 96 VAL A C 1
ATOM 719 O O . VAL A 1 96 ? 0.264 10.25 -4.586 1 98.62 96 VAL A O 1
ATOM 722 N N . SER A 1 97 ? -1.586 11.32 -5.352 1 98.31 97 SER A N 1
ATOM 723 C CA . SER A 1 97 ? -1.808 10.375 -6.438 1 98.31 97 SER A CA 1
ATOM 724 C C . SER A 1 97 ? -0.622 10.344 -7.398 1 98.31 97 SER A C 1
ATOM 726 O O . SER A 1 97 ? -0.182 9.273 -7.82 1 98.31 97 SER A O 1
ATOM 728 N N . ARG A 1 98 ? -0.107 11.484 -7.754 1 97.81 98 ARG A N 1
ATOM 729 C CA . ARG A 1 98 ? 1.05 11.57 -8.641 1 97.81 98 ARG A CA 1
ATOM 730 C C . ARG A 1 98 ? 2.273 10.914 -8.008 1 97.81 98 ARG A C 1
ATOM 732 O O . ARG A 1 98 ? 2.998 10.172 -8.664 1 97.81 98 ARG A O 1
ATOM 739 N N . SER A 1 99 ? 2.469 11.258 -6.738 1 98.5 99 SER A N 1
ATOM 740 C CA . SER A 1 99 ? 3.604 10.68 -6.023 1 98.5 99 SER A CA 1
ATOM 741 C C . SER A 1 99 ? 3.484 9.164 -5.93 1 98.5 99 SER A C 1
ATOM 743 O O . SER A 1 99 ? 4.469 8.445 -6.121 1 98.5 99 SER A O 1
ATOM 745 N N . LEU A 1 100 ? 2.268 8.641 -5.656 1 98.56 100 LEU A N 1
ATOM 746 C CA . LEU A 1 100 ? 2.029 7.207 -5.594 1 98.56 100 LEU A CA 1
ATOM 747 C C . LEU A 1 100 ? 2.359 6.543 -6.93 1 98.56 100 LEU A C 1
ATOM 749 O O . LEU A 1 100 ? 2.939 5.457 -6.961 1 98.56 100 LEU A O 1
ATOM 753 N N . THR A 1 101 ? 1.95 7.219 -8.016 1 97.94 101 THR A N 1
ATOM 754 C CA . THR A 1 101 ? 2.195 6.684 -9.352 1 97.94 101 THR A CA 1
ATOM 755 C C . THR A 1 101 ? 3.691 6.512 -9.594 1 97.94 101 THR A C 1
ATOM 757 O O . THR A 1 101 ? 4.125 5.488 -10.133 1 97.94 101 THR A O 1
ATOM 760 N N . VAL A 1 102 ? 4.441 7.422 -9.172 1 97.69 102 VAL A N 1
ATOM 761 C CA . VAL A 1 102 ? 5.891 7.363 -9.336 1 97.69 102 VAL A CA 1
ATOM 762 C C . VAL A 1 102 ? 6.473 6.316 -8.391 1 97.69 102 VAL A C 1
ATOM 764 O O . VAL A 1 102 ? 7.266 5.465 -8.805 1 97.69 102 VAL A O 1
ATOM 767 N N . PHE A 1 103 ? 6.086 6.324 -7.176 1 98.5 103 PHE A N 1
ATOM 768 C CA . PHE A 1 103 ? 6.637 5.473 -6.133 1 98.5 103 PHE A CA 1
ATOM 769 C C . PHE A 1 103 ? 6.379 4 -6.441 1 98.5 103 PHE A C 1
ATOM 771 O O . PHE A 1 103 ? 7.23 3.148 -6.188 1 98.5 103 PHE A O 1
ATOM 778 N N . LEU A 1 104 ? 5.18 3.729 -7.008 1 98.31 104 LEU A N 1
ATOM 779 C CA . LEU A 1 104 ? 4.801 2.342 -7.258 1 98.31 104 LEU A CA 1
ATOM 780 C C . LEU A 1 104 ? 5.156 1.927 -8.68 1 98.31 104 LEU A C 1
ATOM 782 O O . LEU A 1 104 ? 4.941 0.777 -9.07 1 98.31 104 LEU A O 1
ATOM 786 N N . GLY A 1 105 ? 5.625 2.879 -9.422 1 96.56 105 GLY A N 1
ATOM 787 C CA . GLY A 1 105 ? 6.043 2.557 -10.781 1 96.56 105 GLY A CA 1
ATOM 788 C C . GLY A 1 105 ? 4.879 2.32 -11.727 1 96.56 105 GLY A C 1
ATOM 789 O O . GLY A 1 105 ? 4.961 1.479 -12.625 1 96.56 105 GLY A O 1
ATOM 790 N N . ILE A 1 106 ? 3.828 3.096 -11.305 1 92.62 106 ILE A N 1
ATOM 791 C CA . ILE A 1 106 ? 2.623 3.023 -12.125 1 92.62 106 ILE A CA 1
ATOM 792 C C . ILE A 1 106 ? 2.68 4.082 -13.219 1 92.62 106 ILE A C 1
ATOM 794 O O . ILE A 1 106 ? 2.783 5.277 -12.938 1 92.62 106 ILE A O 1
ATOM 798 N N . ALA A 1 107 ? 3.135 4.121 -14.188 1 69.75 107 ALA A N 1
ATOM 799 C CA . ALA A 1 107 ? 3.24 4.922 -15.406 1 69.75 107 ALA A CA 1
ATOM 800 C C . ALA A 1 107 ? 4.66 4.891 -15.961 1 69.75 107 ALA A C 1
ATOM 802 O O . ALA A 1 107 ? 5.617 4.617 -15.227 1 69.75 107 ALA A O 1
ATOM 803 N N . MET B 1 1 ? 16.625 -6.141 -5.359 1 80.44 1 MET B N 1
ATOM 804 C CA . MET B 1 1 ? 15.188 -6.414 -5.309 1 80.44 1 MET B CA 1
ATOM 805 C C . MET B 1 1 ? 14.414 -5.438 -6.188 1 80.44 1 MET B C 1
ATOM 807 O O . MET B 1 1 ? 14.383 -4.238 -5.914 1 80.44 1 MET B O 1
ATOM 811 N N . ASN B 1 2 ? 13.883 -5.945 -7.289 1 94 2 ASN B N 1
ATOM 812 C CA . ASN B 1 2 ? 13.281 -5.148 -8.352 1 94 2 ASN B CA 1
ATOM 813 C C . ASN B 1 2 ? 11.758 -5.258 -8.336 1 94 2 ASN B C 1
ATOM 815 O O . ASN B 1 2 ? 11.211 -6.285 -7.938 1 94 2 ASN B O 1
ATOM 819 N N . ARG B 1 3 ? 11.211 -4.145 -8.734 1 98.31 3 ARG B N 1
ATOM 820 C CA . ARG B 1 3 ? 9.773 -4.223 -8.984 1 98.31 3 ARG B CA 1
ATOM 821 C C . ARG B 1 3 ? 9.438 -5.395 -9.898 1 98.31 3 ARG B C 1
ATOM 823 O O . ARG B 1 3 ? 10.117 -5.625 -10.898 1 98.31 3 ARG B O 1
ATOM 830 N N . GLY B 1 4 ? 8.422 -6.137 -9.484 1 98.56 4 GLY B N 1
ATOM 831 C CA . GLY B 1 4 ? 8.047 -7.309 -10.258 1 98.56 4 GLY B CA 1
ATOM 832 C C . GLY B 1 4 ? 8.656 -8.594 -9.734 1 98.56 4 GLY B C 1
ATOM 833 O O . GLY B 1 4 ? 8.281 -9.688 -10.156 1 98.56 4 GLY B O 1
ATOM 834 N N . ALA B 1 5 ? 9.648 -8.508 -8.805 1 98.62 5 ALA B N 1
ATOM 835 C CA . ALA B 1 5 ? 10.219 -9.703 -8.18 1 98.62 5 ALA B CA 1
ATOM 836 C C . ALA B 1 5 ? 9.227 -10.344 -7.211 1 98.62 5 ALA B C 1
ATOM 838 O O . ALA B 1 5 ? 8.484 -9.641 -6.523 1 98.62 5 ALA B O 1
ATOM 839 N N . VAL B 1 6 ? 9.18 -11.641 -7.242 1 98.69 6 VAL B N 1
ATOM 840 C CA . VAL B 1 6 ? 8.484 -12.398 -6.211 1 98.69 6 VAL B CA 1
ATOM 841 C C . VAL B 1 6 ? 9.453 -12.781 -5.098 1 98.69 6 VAL B C 1
ATOM 843 O O . VAL B 1 6 ? 10.492 -13.391 -5.355 1 98.69 6 VAL B O 1
ATOM 846 N N . VAL B 1 7 ? 9.125 -12.422 -3.895 1 98.19 7 VAL B N 1
ATOM 847 C CA . VAL B 1 7 ? 10.008 -12.625 -2.75 1 98.19 7 VAL B CA 1
ATOM 848 C C . VAL B 1 7 ? 9.273 -13.406 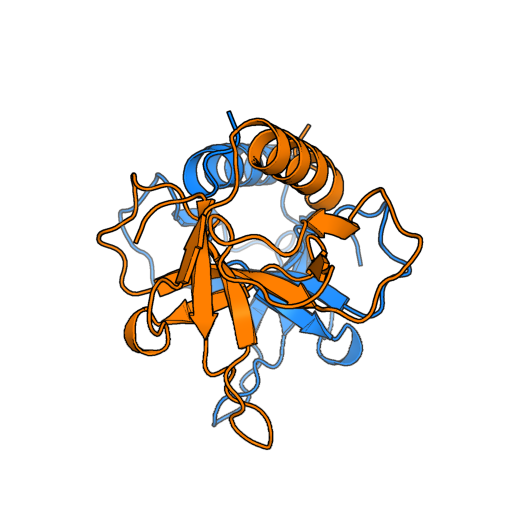-1.665 1 98.19 7 VAL B C 1
ATOM 850 O O . VAL B 1 7 ? 8.047 -13.539 -1.712 1 98.19 7 VAL B O 1
ATOM 853 N N . VAL B 1 8 ? 10.031 -13.93 -0.769 1 96.31 8 VAL B N 1
ATOM 854 C CA . VAL B 1 8 ? 9.461 -14.539 0.427 1 96.31 8 VAL B CA 1
ATOM 855 C C . VAL B 1 8 ? 9.586 -13.578 1.606 1 96.31 8 VAL B C 1
ATOM 857 O O . VAL B 1 8 ? 10.656 -13.039 1.868 1 96.31 8 VAL B O 1
ATOM 860 N N . VAL B 1 9 ? 8.438 -13.398 2.268 1 94.31 9 VAL B N 1
ATOM 8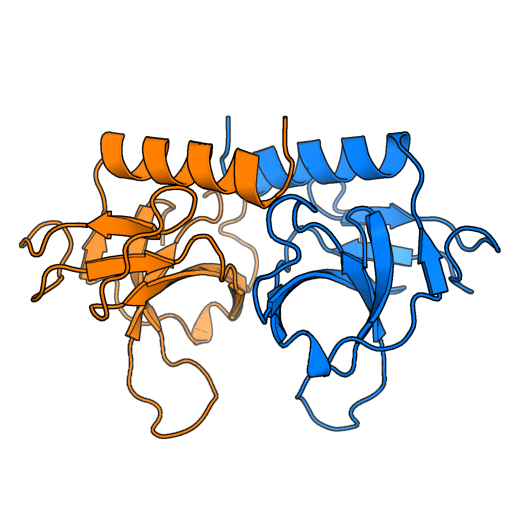61 C CA . VAL B 1 9 ? 8.43 -12.445 3.371 1 94.31 9 VAL B CA 1
ATOM 862 C C . VAL B 1 9 ? 7.941 -13.133 4.645 1 94.31 9 VAL B C 1
ATOM 864 O O . VAL B 1 9 ? 7.035 -13.961 4.602 1 94.31 9 VAL B O 1
ATOM 867 N N . ALA B 1 10 ? 8.625 -12.766 5.754 1 79.94 10 ALA B N 1
ATOM 868 C CA . ALA B 1 10 ? 8.195 -13.227 7.07 1 79.94 10 ALA B CA 1
ATOM 869 C C . ALA B 1 10 ? 7.199 -12.258 7.699 1 79.94 10 ALA B C 1
ATOM 871 O O . ALA B 1 10 ? 7.543 -11.117 8.008 1 79.94 10 ALA B O 1
ATOM 872 N N . LEU B 1 11 ? 6.004 -12.219 7.387 1 62.12 11 LEU B N 1
ATOM 873 C CA . LEU B 1 11 ? 5.059 -11.234 7.91 1 62.12 11 LEU B CA 1
ATOM 874 C C . LEU B 1 11 ? 4.836 -11.438 9.406 1 62.12 11 LEU B C 1
ATOM 876 O O . LEU B 1 11 ? 4.945 -12.562 9.906 1 62.12 11 LEU B O 1
ATOM 880 N N . GLN B 1 12 ? 5.121 -10.375 10.305 1 56.31 12 GLN B N 1
ATOM 881 C CA . GLN B 1 12 ? 5.168 -10.328 11.766 1 56.31 12 GLN B CA 1
ATOM 882 C C . GLN B 1 12 ? 4.078 -11.203 12.375 1 56.31 12 GLN B C 1
ATOM 884 O O . GLN B 1 12 ? 4.207 -11.656 13.516 1 56.31 12 GLN B O 1
ATOM 889 N N . GLY B 1 13 ? 2.758 -11.383 12.062 1 44.38 13 GLY B N 1
ATOM 890 C CA . GLY B 1 13 ? 1.901 -12.102 12.992 1 44.38 13 GLY B CA 1
ATOM 891 C C . GLY B 1 13 ? 2.383 -13.508 13.281 1 44.38 13 GLY B C 1
ATOM 892 O O . GLY B 1 13 ? 3.557 -13.828 13.07 1 44.38 13 GLY B O 1
ATOM 893 N N . ALA B 1 14 ? 1.238 -14.438 13.625 1 39.59 14 ALA B N 1
ATOM 894 C CA . ALA B 1 14 ? 1.498 -15.758 14.188 1 39.59 14 ALA B CA 1
ATOM 895 C C . ALA B 1 14 ? 2.703 -16.406 13.516 1 39.59 14 ALA B C 1
ATOM 897 O O . ALA B 1 14 ? 3.424 -15.766 12.758 1 39.59 14 ALA B O 1
ATOM 898 N N . TYR B 1 15 ? 2.467 -17.797 13.016 1 42.09 15 TYR B N 1
ATOM 899 C CA . TYR B 1 15 ? 3.439 -18.891 12.93 1 42.09 15 TYR B CA 1
ATOM 900 C C . TYR B 1 15 ? 4.531 -18.547 11.914 1 42.09 15 TYR B C 1
ATOM 902 O O . TYR B 1 15 ? 5.43 -19.359 11.672 1 42.09 15 TYR B O 1
ATOM 910 N N . GLY B 1 16 ? 4.895 -17.062 11.672 1 54.41 16 GLY B N 1
ATOM 911 C CA . GLY B 1 16 ? 6.195 -16.797 11.078 1 54.41 16 GLY B CA 1
ATOM 912 C C . GLY B 1 16 ? 6.414 -17.531 9.773 1 54.41 16 GLY B C 1
ATOM 913 O O . GLY B 1 16 ? 7.555 -17.828 9.398 1 54.41 16 GLY B O 1
ATOM 914 N N . LYS B 1 17 ? 5.254 -17.984 9.156 1 71.62 17 LYS B N 1
ATOM 915 C CA . LYS B 1 17 ? 5.59 -18.766 7.973 1 71.62 17 LYS B CA 1
ATOM 916 C C . LYS B 1 17 ? 5.859 -17.859 6.777 1 71.62 17 LYS B C 1
ATOM 918 O O . LYS B 1 17 ? 5.078 -16.953 6.492 1 71.62 17 LYS B O 1
ATOM 923 N N . PRO B 1 18 ? 6.887 -18 6.277 1 84.69 18 PRO B N 1
ATOM 924 C CA . PRO B 1 18 ? 7.273 -17.234 5.09 1 84.69 18 PRO B CA 1
ATOM 925 C C . PRO B 1 18 ? 6.258 -17.359 3.953 1 84.69 18 PRO B C 1
ATOM 927 O O . PRO B 1 18 ? 5.801 -18.469 3.65 1 84.69 18 PRO B O 1
ATOM 930 N N . ARG B 1 19 ? 5.781 -16.156 3.463 1 93.12 19 ARG B N 1
ATOM 931 C CA . ARG B 1 19 ? 4.812 -16.141 2.371 1 93.12 19 ARG B CA 1
ATOM 932 C C . ARG B 1 19 ? 5.359 -15.391 1.164 1 93.12 19 ARG B C 1
ATOM 934 O O . ARG B 1 19 ? 6.148 -14.453 1.314 1 93.12 19 ARG B O 1
ATOM 941 N N . PRO B 1 20 ? 4.973 -15.875 -0.041 1 97.19 20 PRO B N 1
ATOM 942 C CA . PRO B 1 20 ? 5.379 -15.117 -1.227 1 97.19 20 PRO B CA 1
ATOM 943 C C . PRO B 1 20 ? 4.715 -13.75 -1.31 1 97.19 20 PRO B C 1
ATOM 945 O O . PRO B 1 20 ? 3.588 -13.578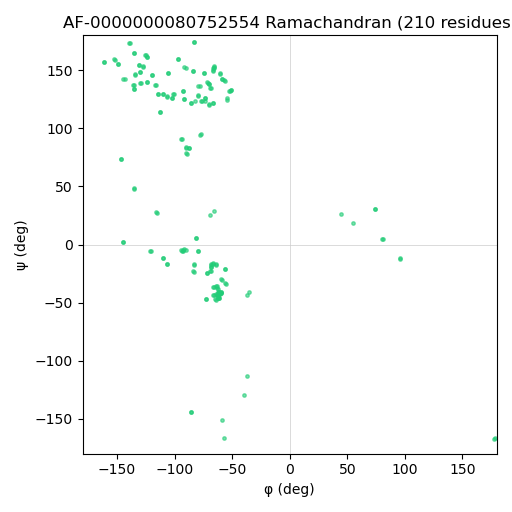 -0.833 1 97.19 20 PRO B O 1
ATOM 948 N N . ALA B 1 21 ? 5.41 -12.82 -1.902 1 98.25 21 ALA B N 1
ATOM 949 C CA . ALA B 1 21 ? 4.906 -11.477 -2.162 1 98.25 21 ALA B CA 1
ATOM 950 C C . ALA B 1 21 ? 5.516 -10.891 -3.434 1 98.25 21 ALA B C 1
ATOM 952 O O . ALA B 1 21 ? 6.594 -11.32 -3.861 1 98.25 21 ALA B O 1
ATOM 953 N N . LEU B 1 22 ? 4.793 -9.992 -3.986 1 98.75 22 LEU B N 1
ATOM 954 C CA . LEU B 1 22 ? 5.262 -9.289 -5.18 1 98.75 22 LEU B CA 1
ATOM 955 C C . LEU B 1 22 ? 5.777 -7.898 -4.828 1 98.75 22 LEU B C 1
ATOM 957 O O . LEU B 1 22 ? 5.07 -7.113 -4.195 1 98.75 22 LEU B O 1
ATOM 961 N N . VAL B 1 23 ? 6.961 -7.613 -5.223 1 98.75 23 VAL B N 1
ATOM 962 C CA . VAL B 1 23 ? 7.488 -6.266 -5.043 1 98.75 23 VAL B CA 1
ATOM 963 C C . VAL B 1 23 ? 6.828 -5.316 -6.047 1 98.75 23 VAL B C 1
ATOM 965 O O . VAL B 1 23 ? 6.883 -5.547 -7.258 1 98.75 23 VAL B O 1
ATOM 968 N N . ILE B 1 24 ? 6.258 -4.215 -5.5 1 98.75 24 ILE B N 1
ATOM 969 C CA . ILE B 1 24 ? 5.594 -3.295 -6.414 1 98.75 24 ILE B CA 1
ATOM 970 C C . ILE B 1 24 ? 6.234 -1.913 -6.312 1 98.75 24 ILE B C 1
ATOM 972 O O . ILE B 1 24 ? 5.883 -1.001 -7.062 1 98.75 24 ILE B O 1
ATOM 976 N N . GLN B 1 25 ? 7.137 -1.746 -5.406 1 98.69 25 GLN B N 1
ATOM 977 C CA . GLN B 1 25 ? 7.871 -0.49 -5.273 1 98.69 25 GLN B CA 1
ATOM 978 C C . GLN B 1 25 ? 8.797 -0.267 -6.461 1 98.69 25 GLN B C 1
ATOM 980 O O . GLN B 1 25 ? 9.492 -1.188 -6.895 1 98.69 25 GLN B O 1
ATOM 985 N N . SER B 1 26 ? 8.758 1.01 -6.992 1 98.44 26 SER B N 1
ATOM 986 C CA . SER B 1 26 ? 9.656 1.355 -8.086 1 98.44 26 SER B CA 1
ATOM 987 C C . SER B 1 26 ? 11.117 1.213 -7.672 1 98.44 26 SER B C 1
ATOM 989 O O . SER B 1 26 ? 11.492 1.576 -6.555 1 98.44 26 SER B O 1
ATOM 991 N N . ASP B 1 27 ? 11.93 0.843 -8.625 1 97.81 27 ASP B N 1
ATOM 992 C CA . ASP B 1 27 ? 13.359 0.689 -8.383 1 97.81 27 ASP B CA 1
ATOM 993 C C . ASP B 1 27 ? 14.023 2.041 -8.125 1 97.81 27 ASP B C 1
ATOM 995 O O . ASP B 1 27 ? 15.148 2.104 -7.625 1 97.81 27 ASP B O 1
ATOM 999 N N . LEU B 1 28 ? 13.375 3.086 -8.531 1 97.19 28 LEU B N 1
ATOM 1000 C CA . LEU B 1 28 ? 13.875 4.43 -8.258 1 97.19 28 LEU B CA 1
ATOM 1001 C C . LEU B 1 28 ? 14.086 4.645 -6.766 1 97.19 28 LEU B C 1
ATOM 1003 O O . LEU B 1 28 ? 14.859 5.512 -6.363 1 97.19 28 LEU B O 1
ATOM 1007 N N . PHE B 1 29 ? 13.453 3.883 -5.941 1 97.69 29 PHE B N 1
ATOM 1008 C CA . PHE B 1 29 ? 13.484 4.094 -4.496 1 97.69 29 PHE B CA 1
ATOM 1009 C C . PHE B 1 29 ? 14.156 2.922 -3.793 1 97.69 29 PHE B C 1
ATOM 1011 O O . PHE B 1 29 ? 13.82 2.602 -2.65 1 97.69 29 PHE B O 1
ATOM 1018 N N . SER B 1 30 ? 15.039 2.246 -4.445 1 95.81 30 SER B N 1
ATOM 1019 C CA . SER B 1 30 ? 15.719 1.057 -3.934 1 95.81 30 SER B CA 1
ATOM 1020 C C . SER B 1 30 ? 16.578 1.389 -2.719 1 95.81 30 SER B C 1
ATOM 1022 O O . SER B 1 30 ? 16.938 0.5 -1.941 1 95.81 30 SER B O 1
ATOM 1024 N N . ALA B 1 31 ? 16.906 2.633 -2.488 1 96.19 31 ALA B N 1
ATOM 1025 C CA . ALA B 1 31 ? 17.781 3.033 -1.392 1 96.19 31 ALA B CA 1
ATOM 1026 C C . ALA B 1 31 ? 17 3.152 -0.083 1 96.19 31 ALA B C 1
ATOM 1028 O O . ALA B 1 31 ? 17.594 3.238 0.993 1 96.19 31 ALA B O 1
ATOM 1029 N N . LEU B 1 32 ? 15.688 3.229 -0.145 1 96.94 32 LEU B N 1
ATOM 1030 C CA . LEU B 1 32 ? 14.883 3.338 1.062 1 96.9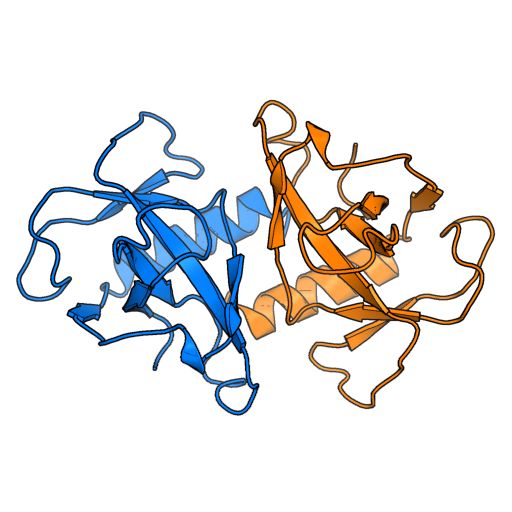4 32 LEU B CA 1
ATOM 1031 C C . LEU B 1 32 ? 14.969 2.062 1.895 1 96.94 32 LEU B C 1
ATOM 1033 O O . LEU B 1 32 ? 15.133 0.971 1.348 1 96.94 32 LEU B O 1
ATOM 1037 N N . PRO B 1 33 ? 14.797 2.186 3.188 1 96.69 33 PRO B N 1
ATOM 1038 C CA . PRO B 1 33 ? 14.984 1.034 4.074 1 96.69 33 PRO B CA 1
ATOM 1039 C C . PRO B 1 33 ? 13.773 0.102 4.086 1 96.69 33 PRO B C 1
ATOM 1041 O O . PRO B 1 33 ? 13.797 -0.943 4.738 1 96.69 33 PRO B O 1
ATOM 1044 N N . SER B 1 34 ? 12.711 0.461 3.43 1 96.94 34 SER B N 1
ATOM 1045 C CA . SER B 1 34 ? 11.5 -0.35 3.359 1 96.94 34 SER B CA 1
ATOM 1046 C C . SER B 1 34 ? 11.102 -0.635 1.914 1 96.94 34 SER B C 1
ATOM 1048 O O . SER B 1 34 ? 11.633 -0.012 0.989 1 96.94 34 SER B O 1
ATOM 1050 N N . VAL B 1 35 ? 10.289 -1.631 1.756 1 97.44 35 VAL B N 1
ATOM 1051 C CA . VAL B 1 35 ? 9.805 -1.994 0.429 1 97.44 35 VAL B CA 1
ATOM 1052 C C . VAL B 1 35 ? 8.305 -2.271 0.49 1 97.44 35 VAL B C 1
ATOM 1054 O O . VAL B 1 35 ? 7.816 -2.887 1.441 1 97.44 35 VAL B O 1
ATOM 1057 N N . THR B 1 36 ? 7.613 -1.762 -0.515 1 98.31 36 THR B N 1
ATOM 1058 C CA . THR B 1 36 ? 6.18 -1.994 -0.621 1 98.31 36 THR B CA 1
ATOM 1059 C C . THR B 1 36 ? 5.891 -3.223 -1.479 1 98.31 36 THR B C 1
ATOM 1061 O O . THR B 1 36 ? 6.449 -3.367 -2.57 1 98.31 36 THR B O 1
ATOM 1064 N N . ILE B 1 37 ? 5.004 -4.09 -0.951 1 98.25 37 ILE B N 1
ATOM 1065 C CA . ILE B 1 37 ? 4.746 -5.371 -1.597 1 98.25 37 ILE B CA 1
ATOM 1066 C C . ILE B 1 37 ? 3.24 -5.629 -1.644 1 98.25 37 ILE B C 1
ATOM 1068 O O . ILE B 1 37 ? 2.461 -4.914 -1.011 1 98.25 37 ILE B O 1
ATOM 1072 N N . LEU B 1 38 ? 2.922 -6.547 -2.443 1 98.5 38 LEU B N 1
ATOM 1073 C CA . LEU B 1 38 ? 1.61 -7.188 -2.404 1 98.5 38 LEU B CA 1
ATOM 1074 C C . LEU B 1 38 ? 1.73 -8.648 -2.002 1 98.5 38 LEU B C 1
ATOM 1076 O O . LEU B 1 38 ? 2.475 -9.414 -2.623 1 98.5 38 LEU B O 1
ATOM 1080 N N . PRO B 1 39 ? 0.943 -9.117 -1.002 1 97.69 39 PRO B N 1
ATOM 1081 C CA . PRO B 1 39 ? 0.959 -10.547 -0.683 1 97.69 39 PRO B CA 1
ATOM 1082 C C . PRO B 1 39 ? 0.4 -11.406 -1.812 1 97.69 39 PRO B C 1
ATOM 1084 O O . PRO B 1 39 ? -0.375 -10.922 -2.639 1 97.69 39 PRO B O 1
ATOM 1087 N N . ILE B 1 40 ? 0.852 -12.602 -1.858 1 98.12 40 ILE B N 1
ATOM 1088 C CA . ILE B 1 40 ? 0.362 -13.609 -2.795 1 98.12 40 ILE B CA 1
ATOM 1089 C C . ILE B 1 40 ? -0.288 -14.758 -2.027 1 98.12 40 ILE B C 1
ATOM 1091 O O . ILE B 1 40 ? 0.229 -15.195 -0.997 1 98.12 40 ILE B O 1
ATOM 1095 N N . THR B 1 41 ? -1.427 -15.234 -2.514 1 96.81 41 THR B N 1
ATOM 1096 C CA . THR B 1 41 ? -2.156 -16.297 -1.827 1 96.81 41 THR B CA 1
ATOM 1097 C C . THR B 1 41 ? -2.611 -17.359 -2.816 1 96.81 41 THR B C 1
ATOM 1099 O O . THR B 1 41 ? -2.924 -17.062 -3.969 1 96.81 41 THR B O 1
ATOM 1102 N N . SER B 1 42 ? -2.631 -18.547 -2.367 1 96.88 42 SER B N 1
ATOM 1103 C CA . SER B 1 42 ? -3.191 -19.625 -3.174 1 96.88 42 SER B CA 1
ATOM 1104 C C . SER B 1 42 ? -4.676 -19.828 -2.889 1 96.88 42 SER B C 1
ATOM 1106 O O . SER B 1 42 ? -5.316 -20.703 -3.469 1 96.88 42 SER B O 1
ATOM 1108 N N . ASP B 1 43 ? -5.191 -19.078 -1.929 1 96.5 43 ASP B N 1
ATOM 1109 C CA . ASP B 1 43 ? -6.633 -19.062 -1.702 1 96.5 43 ASP B CA 1
ATOM 1110 C C . ASP B 1 43 ? -7.336 -18.188 -2.744 1 96.5 43 ASP B C 1
ATOM 1112 O O . ASP B 1 43 ? -7.496 -16.984 -2.547 1 96.5 43 ASP B O 1
ATOM 1116 N N . LEU B 1 44 ? -7.758 -18.812 -3.734 1 97.25 44 LEU B N 1
ATOM 1117 C CA . LEU B 1 44 ? -8.234 -18.109 -4.918 1 97.25 44 LEU B CA 1
ATOM 1118 C C . LEU B 1 44 ? -9.648 -17.562 -4.707 1 97.25 44 LEU B C 1
ATOM 1120 O O . LEU B 1 44 ? -10.5 -18.266 -4.148 1 97.25 44 LEU B O 1
ATOM 1124 N N . ARG B 1 45 ? -9.875 -16.422 -5.09 1 97.19 45 ARG B N 1
ATOM 1125 C CA . ARG B 1 45 ? -11.18 -15.773 -5.023 1 97.19 45 ARG B CA 1
ATOM 1126 C C . ARG B 1 45 ? -11.578 -15.203 -6.379 1 97.19 45 ARG B C 1
ATOM 1128 O O . ARG B 1 45 ? -10.719 -14.844 -7.184 1 97.19 45 ARG B O 1
ATOM 1135 N N . GLU B 1 46 ? -12.938 -15.102 -6.598 1 96.75 46 GLU B N 1
ATOM 1136 C CA . GLU B 1 46 ? -13.445 -14.438 -7.793 1 96.75 46 GLU B CA 1
ATOM 1137 C C . GLU B 1 46 ? -13.602 -12.938 -7.574 1 96.75 46 GLU B C 1
ATOM 1139 O O . GLU B 1 46 ? -14.711 -12.445 -7.332 1 96.75 46 GLU B O 1
ATOM 1144 N N . ALA B 1 47 ? -12.578 -12.195 -7.715 1 96.5 47 ALA B N 1
ATOM 1145 C CA . ALA B 1 47 ? -12.516 -10.75 -7.527 1 96.5 47 ALA B CA 1
ATOM 1146 C C . ALA B 1 47 ? -11.516 -10.117 -8.492 1 96.5 47 ALA B C 1
ATOM 1148 O O . ALA B 1 47 ? -10.484 -9.586 -8.07 1 96.5 47 ALA B O 1
ATOM 1149 N N . PRO B 1 48 ? -11.859 -10.031 -9.75 1 94.62 48 PRO B N 1
ATOM 1150 C CA . PRO B 1 48 ? -10.891 -9.672 -10.781 1 94.62 48 PRO B CA 1
ATOM 1151 C C . PRO B 1 48 ? -10.414 -8.227 -10.672 1 94.62 48 PRO B C 1
ATOM 1153 O O . PRO B 1 48 ? -9.391 -7.863 -11.25 1 94.62 48 PRO B O 1
ATOM 1156 N N . LEU B 1 49 ? -11.109 -7.402 -9.977 1 95.31 49 LEU B N 1
ATOM 1157 C CA . LEU B 1 49 ? -10.719 -6.004 -9.867 1 95.31 49 LEU B CA 1
ATOM 1158 C C . LEU B 1 49 ? -9.477 -5.852 -8.992 1 95.31 49 LEU B C 1
ATOM 1160 O O . LEU B 1 49 ? -8.742 -4.871 -9.117 1 95.31 49 LEU B O 1
ATOM 1164 N N . TYR B 1 50 ? -9.281 -6.879 -8.086 1 97.88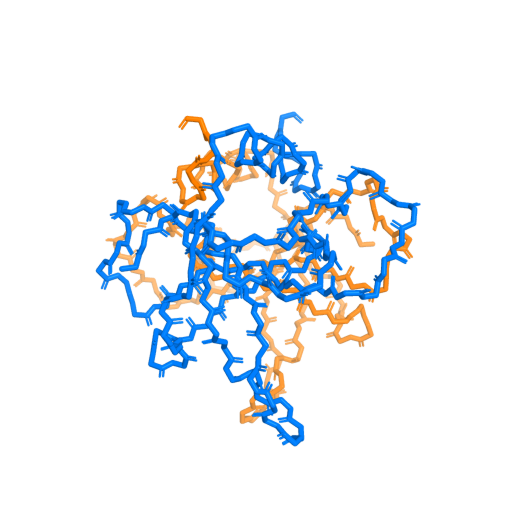 50 TYR B N 1
ATOM 1165 C CA . TYR B 1 50 ? -8.156 -6.652 -7.188 1 97.88 50 TYR B CA 1
ATOM 1166 C C . TYR B 1 50 ? -7.453 -7.965 -6.859 1 97.88 50 TYR B C 1
ATOM 1168 O O . TYR B 1 50 ? -6.512 -7.988 -6.062 1 97.88 50 TYR B O 1
ATOM 1176 N N . ARG B 1 51 ? -7.859 -9.062 -7.406 1 98.62 51 ARG B N 1
ATOM 1177 C CA . ARG B 1 51 ? -7.148 -10.336 -7.367 1 98.62 51 ARG B CA 1
ATOM 1178 C C . ARG B 1 51 ? -6.656 -10.727 -8.758 1 98.62 51 ARG B C 1
ATOM 1180 O O . ARG B 1 51 ? -7.457 -11.023 -9.641 1 98.62 51 ARG B O 1
ATOM 1187 N N . ILE B 1 52 ? -5.316 -10.727 -8.859 1 98.75 52 ILE B N 1
ATOM 1188 C CA . ILE B 1 52 ? -4.707 -11 -10.156 1 98.75 52 ILE B CA 1
ATOM 1189 C C . ILE B 1 52 ? -4.098 -12.406 -10.156 1 98.75 52 ILE B C 1
ATOM 1191 O O . ILE B 1 52 ? -3.262 -12.719 -9.305 1 98.75 52 ILE B O 1
ATOM 1195 N N . ASP B 1 53 ? -4.457 -13.172 -11.117 1 98.19 53 ASP B N 1
ATOM 1196 C CA . ASP B 1 53 ? -3.961 -14.539 -11.211 1 98.19 53 ASP B CA 1
ATOM 1197 C C . ASP B 1 53 ? -2.479 -14.57 -11.578 1 98.19 53 ASP B C 1
ATOM 1199 O O . ASP B 1 53 ? -2.027 -13.781 -12.414 1 98.19 53 ASP B O 1
ATOM 1203 N N . ILE B 1 54 ? -1.805 -15.43 -10.93 1 98.12 54 ILE B N 1
ATOM 1204 C CA . ILE B 1 54 ? -0.41 -15.719 -11.25 1 98.12 54 ILE B CA 1
ATOM 1205 C C . ILE B 1 54 ? -0.18 -17.234 -11.258 1 98.12 54 ILE B C 1
ATOM 1207 O O . ILE B 1 54 ? -0.592 -17.922 -10.336 1 98.12 54 ILE B O 1
ATOM 1211 N N . GLU B 1 55 ? 0.476 -17.641 -12.266 1 96.06 55 GLU B N 1
ATOM 1212 C CA . GLU B 1 55 ? 0.641 -19.078 -12.461 1 96.06 55 GLU B CA 1
ATOM 1213 C C . GLU B 1 55 ? 1.816 -19.625 -11.648 1 96.06 55 GLU B C 1
ATOM 1215 O O . GLU B 1 55 ? 2.797 -18.906 -11.422 1 96.06 55 GLU B O 1
ATOM 1220 N N . ALA B 1 56 ? 1.649 -20.906 -11.242 1 97.38 56 ALA B N 1
ATOM 1221 C CA . ALA B 1 56 ? 2.811 -21.656 -10.758 1 97.38 56 ALA B CA 1
ATOM 1222 C C . ALA B 1 56 ? 3.775 -21.969 -11.898 1 97.38 56 ALA B C 1
ATOM 1224 O O . ALA B 1 56 ? 3.4 -22.625 -12.867 1 97.38 56 ALA B O 1
ATOM 1225 N N . ALA B 1 57 ? 4.961 -21.531 -11.82 1 97.62 57 ALA B N 1
ATOM 1226 C CA . ALA B 1 57 ? 5.969 -21.734 -12.859 1 97.62 57 ALA B CA 1
ATOM 1227 C C . ALA B 1 57 ? 7.375 -21.516 -12.305 1 97.62 57 ALA B C 1
ATOM 1229 O O . ALA B 1 57 ? 7.547 -20.828 -11.289 1 97.62 57 ALA B O 1
ATOM 1230 N N . PRO B 1 58 ? 8.367 -22.109 -12.977 1 97.56 58 PRO B N 1
ATOM 1231 C CA . PRO B 1 58 ? 9.742 -21.828 -12.57 1 97.56 58 PRO B CA 1
ATOM 1232 C C . PRO B 1 58 ? 10.055 -20.328 -12.578 1 97.56 58 PRO B C 1
ATOM 1234 O O . PRO B 1 58 ? 10.742 -19.844 -11.68 1 97.56 58 PRO B O 1
ATOM 1237 N N . ARG B 1 59 ? 9.492 -19.625 -13.453 1 97.69 59 ARG B N 1
ATOM 1238 C CA . ARG B 1 59 ? 9.734 -18.203 -13.57 1 97.69 59 ARG B CA 1
ATOM 1239 C C . ARG B 1 59 ? 9.211 -17.453 -12.352 1 97.69 59 ARG B C 1
ATOM 1241 O O . ARG B 1 59 ? 9.859 -16.516 -11.852 1 97.69 59 ARG B O 1
ATOM 1248 N N . THR B 1 60 ? 8.016 -17.812 -11.914 1 98.38 60 THR B N 1
ATOM 1249 C CA . THR B 1 60 ? 7.406 -17.125 -10.781 1 98.38 60 THR B CA 1
ATOM 1250 C C . THR B 1 60 ? 7.918 -17.703 -9.461 1 98.38 60 THR B C 1
ATOM 1252 O O . THR B 1 60 ? 7.762 -17.078 -8.406 1 98.38 60 THR B O 1
ATOM 1255 N N . GLY B 1 61 ? 8.383 -18.906 -9.461 1 98.06 61 GLY B N 1
ATOM 1256 C CA . GLY B 1 61 ? 8.867 -19.562 -8.25 1 98.06 61 GLY B CA 1
ATOM 1257 C C . GLY B 1 61 ? 7.75 -20.125 -7.395 1 98.06 61 GLY B C 1
ATOM 1258 O O . GLY B 1 61 ? 7.996 -20.625 -6.293 1 98.06 61 GLY B O 1
ATOM 1259 N N . LEU B 1 62 ? 6.559 -20.047 -7.887 1 97.88 62 LEU B N 1
ATOM 1260 C CA . LEU B 1 62 ? 5.414 -20.531 -7.125 1 97.88 62 LEU B CA 1
ATOM 1261 C C . LEU B 1 62 ? 5.121 -21.984 -7.457 1 97.88 62 LEU B C 1
ATOM 1263 O O . LEU B 1 62 ? 5.352 -22.438 -8.586 1 97.88 62 LEU B O 1
ATOM 1267 N N . HIS B 1 63 ? 4.547 -22.625 -6.504 1 96.62 63 HIS B N 1
ATOM 1268 C CA . HIS B 1 63 ? 4.297 -24.062 -6.668 1 96.62 63 HIS B CA 1
ATOM 1269 C C . HIS B 1 63 ? 2.814 -24.328 -6.91 1 96.62 63 HIS B C 1
ATOM 1271 O O . HIS B 1 63 ? 2.443 -25.422 -7.336 1 96.62 63 HIS B O 1
ATOM 1277 N N . LYS B 1 64 ? 2.031 -23.344 -6.59 1 97.31 64 LYS B N 1
ATOM 1278 C CA . LYS B 1 64 ? 0.59 -23.453 -6.793 1 97.31 64 LYS B CA 1
ATOM 1279 C C . LYS B 1 64 ? 0.048 -22.234 -7.535 1 97.31 64 LYS B C 1
ATOM 1281 O O . LYS B 1 64 ? 0.565 -21.125 -7.383 1 97.31 64 LYS B O 1
ATOM 1286 N N . PRO B 1 65 ? -1.036 -22.531 -8.328 1 97.81 65 PRO B N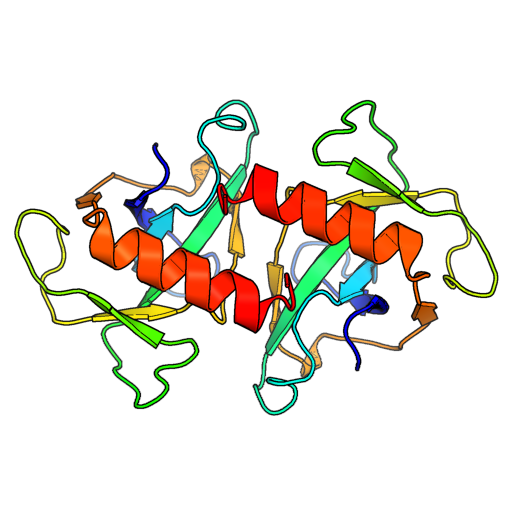 1
ATOM 1287 C CA . PRO B 1 65 ? -1.748 -21.344 -8.812 1 97.81 65 PRO B CA 1
ATOM 1288 C C . PRO B 1 65 ? -2.133 -20.391 -7.68 1 97.81 65 PRO B C 1
ATOM 1290 O O . PRO B 1 65 ? -2.582 -20.844 -6.621 1 97.81 65 PRO B O 1
ATOM 1293 N N . SER B 1 66 ? -1.849 -19.172 -7.898 1 98.5 66 SER B N 1
ATOM 1294 C CA . SER B 1 66 ? -2.01 -18.188 -6.828 1 98.5 66 SER B CA 1
ATOM 1295 C C . SER B 1 66 ? -2.604 -16.891 -7.359 1 98.5 66 SER B C 1
ATOM 1297 O O . SER B 1 66 ? -2.891 -16.766 -8.555 1 98.5 66 SER B O 1
ATOM 1299 N N . GLN B 1 67 ? -2.91 -15.992 -6.449 1 98.75 67 GLN B N 1
ATOM 1300 C CA . GLN B 1 67 ? -3.369 -14.648 -6.785 1 98.75 67 GLN B CA 1
ATOM 1301 C C . GLN B 1 67 ? -2.576 -13.586 -6.027 1 98.75 67 GLN B C 1
ATOM 1303 O O . GLN B 1 67 ? -2.26 -13.766 -4.852 1 98.75 67 GLN B O 1
ATOM 1308 N N . ILE B 1 68 ? -2.275 -12.562 -6.727 1 98.69 68 ILE B N 1
ATOM 1309 C CA . ILE B 1 68 ? -1.71 -11.359 -6.133 1 98.69 68 ILE B CA 1
ATOM 1310 C C . ILE B 1 68 ? -2.822 -10.523 -5.5 1 98.69 68 ILE B C 1
ATOM 1312 O O . ILE B 1 68 ? -3.834 -10.234 -6.145 1 98.69 68 ILE B O 1
ATOM 1316 N N . MET B 1 69 ? -2.609 -10.156 -4.234 1 98.69 69 MET B N 1
ATOM 1317 C CA . MET B 1 69 ? -3.639 -9.438 -3.49 1 98.69 69 MET B CA 1
ATOM 1318 C C . MET B 1 69 ? -3.422 -7.93 -3.576 1 98.69 69 MET B C 1
ATOM 1320 O O . MET B 1 69 ? -2.844 -7.332 -2.668 1 98.69 69 MET B O 1
ATOM 1324 N N . VAL B 1 70 ? -4.031 -7.289 -4.586 1 98.75 70 VAL B N 1
ATOM 1325 C CA . VAL B 1 70 ? -3.855 -5.863 -4.848 1 98.75 70 VAL B CA 1
ATOM 1326 C C . VAL B 1 70 ? -4.512 -5.047 -3.736 1 98.75 70 VAL B C 1
ATOM 1328 O O . VAL B 1 70 ? -4.137 -3.898 -3.492 1 98.75 70 VAL B O 1
ATOM 1331 N N . ASP B 1 71 ? -5.445 -5.672 -3.07 1 98.38 71 ASP B N 1
ATOM 1332 C CA . ASP B 1 71 ? -6.188 -4.992 -2.014 1 98.38 71 ASP B CA 1
ATOM 1333 C C . ASP B 1 71 ? -5.395 -4.973 -0.709 1 98.38 71 ASP B C 1
ATOM 1335 O O . ASP B 1 71 ? -5.859 -4.434 0.298 1 98.38 71 ASP B O 1
ATOM 1339 N N . LYS B 1 72 ? -4.129 -5.449 -0.701 1 97.94 72 LYS B N 1
ATOM 1340 C CA . LYS B 1 72 ? -3.375 -5.555 0.545 1 97.94 72 LYS B CA 1
ATOM 1341 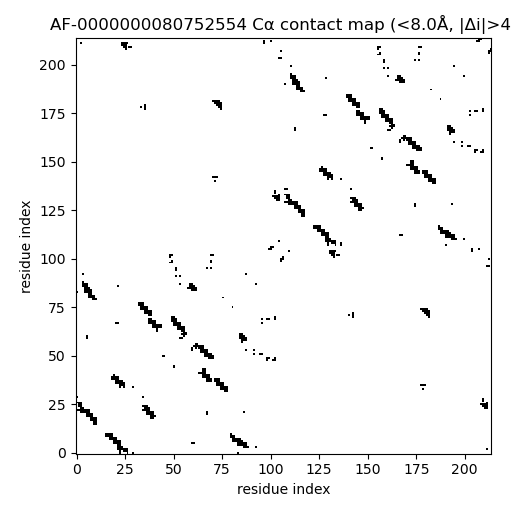C C . LYS B 1 72 ? -1.95 -5.039 0.372 1 97.94 72 LYS B C 1
ATOM 1343 O O . LYS B 1 72 ? -0.993 -5.688 0.802 1 97.94 72 LYS B O 1
ATOM 1348 N N . PRO B 1 73 ? -1.842 -3.867 -0.222 1 98.31 73 PRO B N 1
ATOM 1349 C CA . PRO B 1 73 ? -0.481 -3.324 -0.194 1 98.31 73 PRO B CA 1
ATOM 1350 C C . PRO B 1 73 ? 0.071 -3.191 1.224 1 98.31 73 PRO B C 1
ATOM 1352 O O . PRO B 1 73 ? -0.667 -2.84 2.146 1 98.31 73 PRO B O 1
ATOM 1355 N N . GLN B 1 74 ? 1.326 -3.49 1.335 1 96.75 74 GLN B N 1
ATOM 1356 C CA . GLN B 1 74 ? 2.035 -3.385 2.605 1 96.75 74 GLN B CA 1
ATOM 1357 C C . GLN B 1 74 ? 3.477 -2.932 2.395 1 96.75 74 GLN B C 1
ATOM 1359 O O . GLN B 1 74 ? 4.125 -3.336 1.428 1 96.75 74 GLN B O 1
ATOM 1364 N N . THR B 1 75 ? 3.861 -2.143 3.316 1 97.31 75 THR B N 1
ATOM 1365 C CA . THR B 1 75 ? 5.27 -1.764 3.344 1 97.31 75 THR B CA 1
ATOM 1366 C C . THR B 1 75 ? 5.98 -2.402 4.531 1 97.31 75 THR B C 1
ATOM 1368 O O . THR B 1 75 ? 5.504 -2.312 5.668 1 97.31 75 THR B O 1
ATOM 1371 N N . ILE B 1 76 ? 7.113 -3.043 4.203 1 95.12 76 ILE B N 1
ATOM 1372 C CA . ILE B 1 76 ? 7.852 -3.744 5.25 1 95.12 76 ILE B CA 1
ATOM 1373 C C . ILE B 1 76 ? 9.328 -3.35 5.195 1 95.12 76 ILE B C 1
ATOM 1375 O O . ILE B 1 76 ? 9.82 -2.93 4.148 1 95.12 76 ILE B O 1
ATOM 1379 N N . PRO B 1 77 ? 9.961 -3.479 6.363 1 95.12 77 PRO B N 1
ATOM 1380 C CA . PRO B 1 77 ? 11.406 -3.252 6.32 1 95.12 77 PRO B CA 1
ATOM 1381 C C . PRO B 1 77 ? 12.125 -4.203 5.363 1 95.12 77 PRO B C 1
ATOM 1383 O O . PRO B 1 77 ? 11.773 -5.383 5.285 1 95.12 77 PRO B O 1
ATOM 1386 N N . ARG B 1 78 ? 13.086 -3.725 4.703 1 94.25 78 ARG B N 1
ATOM 1387 C CA . ARG B 1 78 ? 13.82 -4.535 3.738 1 94.25 78 ARG B CA 1
ATOM 1388 C C . ARG B 1 78 ? 14.445 -5.754 4.406 1 94.25 78 ARG B C 1
ATOM 1390 O O . ARG B 1 78 ? 14.586 -6.809 3.783 1 94.25 78 ARG B O 1
ATOM 1397 N N . GLU B 1 79 ? 14.773 -5.602 5.637 1 92.19 79 GLU B N 1
ATOM 1398 C CA . GLU B 1 79 ? 15.422 -6.684 6.367 1 92.19 79 GLU B CA 1
ATOM 1399 C C . GLU B 1 79 ? 14.477 -7.871 6.543 1 92.19 79 GLU B C 1
ATOM 1401 O O . GLU B 1 79 ? 14.922 -8.977 6.863 1 92.19 79 GLU B O 1
ATOM 1406 N N . LYS B 1 80 ? 13.211 -7.672 6.344 1 91.5 80 LYS B N 1
ATOM 1407 C CA . LYS B 1 80 ? 12.219 -8.734 6.484 1 91.5 80 LYS B CA 1
ATOM 1408 C C . LYS B 1 80 ? 11.961 -9.422 5.148 1 91.5 80 LYS B C 1
ATOM 1410 O O . LYS B 1 80 ? 11.195 -10.391 5.078 1 91.5 80 LYS B O 1
ATOM 1415 N N . VAL B 1 81 ? 12.539 -8.914 4.152 1 93.75 81 VAL B N 1
ATOM 1416 C CA . VAL B 1 81 ? 12.391 -9.516 2.83 1 93.75 81 VAL B CA 1
ATOM 1417 C C . VAL B 1 81 ? 13.422 -10.625 2.646 1 93.75 81 VAL B C 1
ATOM 1419 O O . VAL B 1 81 ? 14.625 -10.398 2.793 1 93.75 81 VAL B O 1
ATOM 1422 N N . GLY B 1 82 ? 12.914 -11.797 2.379 1 93.75 82 GLY B N 1
ATOM 1423 C CA . GLY B 1 82 ? 13.773 -12.945 2.158 1 93.75 82 GLY B CA 1
ATOM 1424 C C . GLY B 1 82 ? 14.25 -13.07 0.725 1 93.75 82 GLY B C 1
ATOM 1425 O O . GLY B 1 82 ? 14.539 -12.062 0.072 1 93.75 82 GLY B O 1
ATOM 1426 N N . GLU B 1 83 ? 14.367 -14.266 0.277 1 95 83 GLU B N 1
ATOM 1427 C CA . GLU B 1 83 ? 14.945 -14.555 -1.033 1 95 83 GLU B CA 1
ATOM 1428 C C . GLU B 1 83 ? 13.977 -14.195 -2.154 1 95 83 GLU B C 1
ATOM 1430 O O . GLU B 1 83 ? 12.758 -14.273 -1.977 1 95 83 GLU B O 1
ATOM 1435 N N . VAL B 1 84 ? 14.602 -13.789 -3.242 1 97.88 84 VAL B N 1
ATOM 1436 C CA . VAL B 1 84 ? 13.844 -13.688 -4.48 1 97.88 84 VAL B CA 1
ATOM 1437 C C . VAL B 1 84 ? 13.633 -15.078 -5.078 1 97.88 84 VAL B C 1
ATOM 1439 O O . VAL B 1 84 ? 14.594 -15.781 -5.375 1 97.88 84 VAL B O 1
ATOM 1442 N N . ILE B 1 85 ? 12.43 -15.406 -5.277 1 98.06 85 ILE B N 1
ATOM 1443 C CA . ILE B 1 85 ? 12.188 -16.766 -5.746 1 98.06 85 ILE B CA 1
ATOM 1444 C C . ILE B 1 85 ? 11.711 -16.734 -7.199 1 98.06 85 ILE B C 1
ATOM 1446 O O . ILE B 1 85 ? 11.586 -17.781 -7.836 1 98.06 85 ILE B O 1
ATOM 1450 N N . GLY B 1 86 ? 11.367 -15.617 -7.762 1 98.5 86 GLY B N 1
ATOM 1451 C CA . GLY B 1 86 ? 10.906 -15.484 -9.133 1 98.5 86 GLY B CA 1
ATOM 1452 C C . GLY B 1 86 ? 10.523 -14.062 -9.5 1 98.5 86 GLY B C 1
ATOM 1453 O O . GLY B 1 86 ? 10.969 -13.109 -8.859 1 98.5 86 GLY B O 1
ATOM 1454 N N . SER B 1 87 ? 9.852 -13.953 -10.633 1 98.69 87 SER B N 1
ATOM 1455 C CA . SER B 1 87 ? 9.344 -12.672 -11.109 1 98.69 87 SER B CA 1
ATOM 1456 C C . SER B 1 87 ? 8.102 -12.867 -11.969 1 98.69 87 SER B C 1
ATOM 1458 O O . SER B 1 87 ? 7.824 -13.969 -12.438 1 98.69 87 SER B O 1
ATOM 1460 N N . VAL B 1 88 ? 7.422 -11.797 -12.023 1 98.31 88 VAL B N 1
ATOM 1461 C CA . VAL B 1 88 ? 6.266 -11.852 -12.914 1 98.31 88 VAL B CA 1
ATOM 1462 C C . VAL B 1 88 ? 6.625 -11.25 -14.266 1 98.31 88 VAL B C 1
ATOM 1464 O O . VAL B 1 88 ? 7.582 -10.484 -14.375 1 98.31 88 VAL B O 1
ATOM 1467 N N . ASN B 1 89 ? 5.805 -11.633 -15.266 1 97.25 89 ASN B N 1
ATOM 1468 C CA . ASN B 1 89 ? 6.047 -11.062 -16.594 1 97.25 89 ASN B CA 1
ATOM 1469 C C . ASN B 1 89 ? 5.41 -9.688 -16.734 1 97.25 89 ASN B C 1
ATOM 1471 O O . ASN B 1 89 ? 4.723 -9.219 -15.812 1 97.25 89 ASN B O 1
ATOM 1475 N N . ALA B 1 90 ? 5.695 -9.055 -17.891 1 97.06 90 ALA B N 1
ATOM 1476 C CA . ALA B 1 90 ? 5.254 -7.688 -18.125 1 97.06 90 ALA B CA 1
ATOM 1477 C C . ALA B 1 90 ? 3.73 -7.598 -18.156 1 97.06 90 ALA B C 1
ATOM 1479 O O . ALA B 1 90 ? 3.152 -6.617 -17.688 1 97.06 90 ALA B O 1
ATOM 1480 N N . GLU B 1 91 ? 3.096 -8.578 -18.672 1 97.69 91 GLU B N 1
ATOM 1481 C CA . GLU B 1 91 ? 1.64 -8.594 -18.75 1 97.69 91 GLU B CA 1
ATOM 1482 C C . GLU B 1 91 ? 0.999 -8.617 -17.375 1 97.69 91 GLU B C 1
ATOM 1484 O O . GLU B 1 91 ? 0.046 -7.875 -17.109 1 97.69 91 GLU B O 1
ATOM 1489 N N . THR B 1 92 ? 1.532 -9.523 -16.547 1 98 92 THR B N 1
ATOM 1490 C CA . THR B 1 92 ? 1.027 -9.594 -15.172 1 98 92 THR B CA 1
ATOM 1491 C C . THR B 1 92 ? 1.267 -8.273 -14.445 1 98 92 THR B C 1
ATOM 1493 O O . THR B 1 92 ? 0.379 -7.77 -13.75 1 98 92 THR B O 1
ATOM 1496 N N . MET B 1 93 ? 2.441 -7.664 -14.664 1 97.94 93 MET B N 1
ATOM 1497 C CA . MET B 1 93 ? 2.744 -6.406 -13.984 1 97.94 93 MET B CA 1
ATOM 1498 C C . MET B 1 93 ? 1.821 -5.293 -14.469 1 97.94 93 MET B C 1
ATOM 1500 O O . MET B 1 93 ? 1.443 -4.414 -13.695 1 97.94 93 MET B O 1
ATOM 1504 N N . LEU B 1 94 ? 1.499 -5.301 -15.734 1 97.94 94 LEU B N 1
ATOM 1505 C CA . LEU B 1 94 ? 0.564 -4.316 -16.266 1 97.94 94 LEU B CA 1
ATOM 1506 C C . LEU B 1 94 ? -0.814 -4.477 -15.641 1 97.94 94 LEU B C 1
ATOM 1508 O O . LEU B 1 94 ? -1.452 -3.486 -15.273 1 97.94 94 LEU B O 1
ATOM 1512 N N . ALA B 1 95 ? -1.25 -5.715 -15.516 1 98.38 95 ALA B N 1
ATOM 1513 C CA . ALA B 1 95 ? -2.533 -5.98 -14.875 1 98.38 95 ALA B CA 1
ATOM 1514 C C . ALA B 1 95 ? -2.531 -5.5 -13.422 1 98.38 95 ALA B C 1
ATOM 1516 O O . ALA B 1 95 ? -3.498 -4.887 -12.969 1 98.38 95 ALA B O 1
ATOM 1517 N N . VAL B 1 96 ? -1.428 -5.77 -12.727 1 98.62 96 VAL B N 1
ATOM 1518 C CA . VAL B 1 96 ? -1.277 -5.328 -11.344 1 98.62 96 VAL B CA 1
ATOM 1519 C C . VAL B 1 96 ? -1.333 -3.805 -11.281 1 98.62 96 VAL B C 1
ATOM 1521 O O . VAL B 1 96 ? -2.043 -3.238 -10.445 1 98.62 96 VAL B O 1
ATOM 1524 N N . SER B 1 97 ? -0.603 -3.141 -12.188 1 98.31 97 SER B N 1
ATOM 1525 C CA . SER B 1 97 ? -0.56 -1.682 -12.203 1 98.31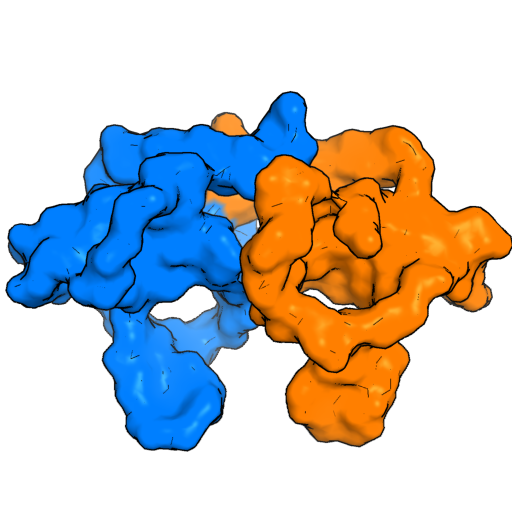 97 SER B CA 1
ATOM 1526 C C . SER B 1 97 ? -1.94 -1.091 -12.469 1 98.31 97 SER B C 1
ATOM 1528 O O . SER B 1 97 ? -2.344 -0.127 -11.812 1 98.31 97 SER B O 1
ATOM 1530 N N . ARG B 1 98 ? -2.66 -1.627 -13.398 1 97.81 98 ARG B N 1
ATOM 1531 C CA . ARG B 1 98 ? -4.012 -1.162 -13.711 1 97.81 98 ARG B CA 1
ATOM 1532 C C . ARG B 1 98 ? -4.941 -1.354 -12.516 1 97.81 98 ARG B C 1
ATOM 1534 O O . ARG B 1 98 ? -5.715 -0.456 -12.172 1 97.81 98 ARG B O 1
ATOM 1541 N N . SER B 1 99 ? -4.836 -2.547 -11.938 1 98.5 99 SER B N 1
ATOM 1542 C CA . SER B 1 99 ? -5.668 -2.84 -10.781 1 98.5 99 SER B CA 1
ATOM 1543 C C . SER B 1 99 ? -5.348 -1.902 -9.617 1 98.5 99 SER B C 1
ATOM 1545 O O . SER B 1 99 ? -6.254 -1.409 -8.945 1 98.5 99 SER B O 1
ATOM 1547 N N . LEU B 1 100 ? -4.051 -1.618 -9.383 1 98.56 100 LEU B N 1
ATOM 1548 C CA . LEU B 1 100 ? -3.635 -0.694 -8.336 1 98.56 100 LEU B CA 1
ATOM 1549 C C . LEU B 1 100 ? -4.219 0.695 -8.57 1 98.56 100 LEU B C 1
ATOM 1551 O O . LEU B 1 100 ? -4.652 1.36 -7.625 1 98.56 100 LEU B O 1
ATOM 1555 N N . THR B 1 101 ? -4.191 1.12 -9.836 1 97.94 101 THR B N 1
ATOM 1556 C CA . THR B 1 101 ? -4.711 2.436 -10.195 1 97.94 101 THR B CA 1
ATOM 1557 C C . THR B 1 101 ? -6.188 2.551 -9.828 1 97.94 101 THR B C 1
ATOM 1559 O O . THR B 1 101 ? -6.621 3.568 -9.281 1 97.94 101 THR B O 1
ATOM 1562 N N . VAL B 1 102 ? -6.898 1.543 -10.055 1 97.69 102 VAL B N 1
ATOM 1563 C CA . VAL B 1 102 ? -8.32 1.528 -9.742 1 97.69 102 VAL B CA 1
ATOM 1564 C C . VAL B 1 102 ? -8.516 1.441 -8.227 1 97.69 102 VAL B C 1
ATOM 1566 O O . VAL B 1 102 ? -9.281 2.215 -7.645 1 97.69 102 VAL B O 1
ATOM 1569 N N . PHE B 1 103 ? -7.832 0.571 -7.59 1 98.56 103 PHE B N 1
ATOM 1570 C CA . PHE B 1 103 ? -7.984 0.287 -6.168 1 98.56 103 PHE B CA 1
ATOM 1571 C C . PHE B 1 103 ? -7.645 1.514 -5.332 1 98.56 103 PHE B C 1
ATOM 1573 O O . PHE B 1 103 ? -8.297 1.78 -4.32 1 98.56 103 PHE B O 1
ATOM 1580 N N . LEU B 1 104 ? -6.605 2.26 -5.789 1 98.31 104 LEU B N 1
ATOM 1581 C CA . LEU B 1 104 ? -6.141 3.4 -5.008 1 98.31 104 LEU B CA 1
ATOM 1582 C C . LEU B 1 104 ? -6.809 4.688 -5.477 1 98.31 104 LEU B C 1
ATOM 1584 O O . LEU B 1 104 ? -6.57 5.758 -4.914 1 98.31 104 LEU B O 1
ATOM 1588 N N . GLY B 1 105 ? -7.559 4.566 -6.523 1 96.69 105 GLY B N 1
ATOM 1589 C CA . GLY B 1 105 ? -8.273 5.738 -7.008 1 96.69 105 GLY B CA 1
ATOM 1590 C C . GLY B 1 105 ? -7.375 6.734 -7.711 1 96.69 105 GLY B C 1
ATOM 1591 O O . GLY B 1 105 ? -7.59 7.945 -7.617 1 96.69 105 GLY B O 1
ATOM 1592 N N . ILE B 1 106 ? -6.352 6.055 -8.305 1 92.75 106 ILE B N 1
ATOM 1593 C CA . ILE B 1 106 ? -5.402 6.855 -9.062 1 92.75 106 ILE B CA 1
ATOM 1594 C C . ILE B 1 106 ? -5.867 6.969 -10.516 1 92.75 106 ILE B C 1
ATOM 1596 O O . ILE B 1 106 ? -6.02 5.961 -11.203 1 92.75 106 ILE B O 1
ATOM 1600 N N . ALA B 1 107 ? -6.566 7.625 -11.016 1 70.44 107 ALA B N 1
ATOM 1601 C CA . ALA B 1 107 ? -7.094 7.988 -12.328 1 70.44 107 ALA B CA 1
ATOM 1602 C C . ALA B 1 107 ? -8.609 8.125 -12.289 1 70.44 107 ALA B C 1
ATOM 1604 O O . ALA B 1 107 ? -9.273 7.559 -11.414 1 70.44 107 ALA B O 1
#